Protein AF-W6TH68-F1 (afdb_monomer_lite)

Sequence (235 aa):
MQILKRFKKSILKNEKNAKSIDKNISENSKIIVSLLRDLEKHLIDVRPASEFKFDEFGYNFVKSLNLLTMKNVIYVCNVDEDSLSGNKYTDVVKDIALSEGNNYLILCAKIEAELAEIQDLSERREMLESMGIKESGLSNLIRTSYYTLGLRTYFTAGEQEVRAWTFIDGMKAPEAAGIIHSDFQRGFIKAEVYSFDDLIEFQGVHGLKEKGRLRLEGKDYLVRDGDIILFKFNV

InterPro domains:
  IPR012675 Beta-grasp domain superfamily [G3DSA:3.10.20.30] (134-235)
  IPR012676 TGS-like [SSF81271] (151-232)
  IPR013029 YchF, C-terminal domain [PF06071] (151-234)
  IPR013029 YchF, C-terminal domain [cd04867] (149-233)
  IPR027417 P-loop containing nucleoside triphosphate hydrolase [SSF52540] (13-173)

Structure (mmCIF, N/CA/C/O backbone):
data_AF-W6TH68-F1
#
_entry.id   AF-W6TH68-F1
#
loop_
_atom_site.group_PDB
_atom_site.id
_atom_site.type_symbol
_atom_site.label_atom_id
_atom_site.label_alt_id
_atom_site.label_comp_id
_atom_site.label_asym_id
_atom_site.label_entity_id
_atom_site.label_seq_id
_atom_site.pdbx_PDB_ins_code
_atom_site.Cartn_x
_atom_site.Cartn_y
_atom_site.Cartn_z
_atom_site.occupancy
_atom_site.B_iso_or_equiv
_atom_site.auth_seq_id
_atom_site.auth_comp_id
_atom_site.auth_asym_id
_atom_site.auth_atom_id
_atom_site.pdbx_PDB_model_num
ATOM 1 N N . MET A 1 1 ? 12.179 16.374 -17.006 1.00 51.28 1 MET A N 1
ATOM 2 C CA . MET A 1 1 ? 13.520 16.372 -17.650 1.00 51.28 1 MET A CA 1
ATOM 3 C C . MET A 1 1 ? 14.479 15.274 -17.141 1.00 51.28 1 MET A C 1
ATOM 5 O O . MET A 1 1 ? 15.154 14.666 -17.963 1.00 51.28 1 MET A O 1
ATOM 9 N N . GLN A 1 2 ? 14.552 14.954 -15.835 1.00 57.22 2 GLN A N 1
ATOM 10 C CA . GLN A 1 2 ? 15.478 13.912 -15.324 1.00 57.22 2 GLN A CA 1
ATOM 11 C C . GLN A 1 2 ? 15.058 12.452 -15.607 1.00 57.22 2 GLN A C 1
ATOM 13 O O . GLN A 1 2 ? 15.928 11.621 -15.867 1.00 57.22 2 GLN A O 1
ATOM 18 N N . ILE A 1 3 ? 13.755 12.136 -15.614 1.00 62.72 3 ILE A N 1
ATOM 19 C CA . ILE A 1 3 ? 13.240 10.776 -15.896 1.00 62.72 3 ILE A CA 1
ATOM 20 C C . ILE A 1 3 ? 13.646 10.325 -17.303 1.00 62.72 3 ILE A C 1
ATOM 22 O O . ILE A 1 3 ? 14.298 9.296 -17.463 1.00 62.72 3 ILE A O 1
ATOM 26 N N . LEU A 1 4 ? 13.365 11.164 -18.306 1.00 70.00 4 LEU A N 1
ATOM 27 C CA . LEU A 1 4 ? 13.742 10.930 -19.703 1.00 70.00 4 LEU A CA 1
ATOM 28 C C . LEU A 1 4 ? 15.257 10.742 -19.872 1.00 70.00 4 LEU A C 1
ATOM 30 O O . LEU A 1 4 ? 15.691 9.960 -20.710 1.00 70.00 4 LEU A O 1
ATOM 34 N N . LYS A 1 5 ? 16.085 11.398 -19.048 1.00 78.19 5 LYS A N 1
ATOM 35 C CA . LYS A 1 5 ? 17.547 11.236 -19.094 1.00 78.19 5 LYS A CA 1
ATOM 36 C C . LYS A 1 5 ? 17.994 9.854 -18.604 1.00 78.19 5 LYS A C 1
ATOM 38 O O . LYS A 1 5 ? 18.843 9.240 -19.247 1.00 78.19 5 LYS A O 1
ATOM 43 N N . ARG A 1 6 ? 17.440 9.352 -17.490 1.00 78.50 6 ARG A N 1
ATOM 44 C CA . ARG A 1 6 ? 17.728 7.986 -16.994 1.00 78.50 6 ARG A CA 1
ATOM 45 C C . ARG A 1 6 ? 17.247 6.932 -17.985 1.00 78.50 6 ARG A C 1
ATOM 47 O O . ARG A 1 6 ? 17.988 6.003 -18.292 1.00 78.50 6 ARG A O 1
ATOM 54 N N . PHE A 1 7 ? 16.054 7.141 -18.525 1.00 83.06 7 PHE A N 1
ATOM 55 C CA . PHE A 1 7 ? 15.433 6.281 -19.518 1.00 83.06 7 PHE A CA 1
ATOM 56 C C . PHE A 1 7 ? 16.274 6.165 -20.799 1.00 83.06 7 PHE A C 1
ATOM 58 O O . PHE A 1 7 ? 16.719 5.074 -21.154 1.00 83.06 7 PHE A O 1
ATOM 65 N N . LYS A 1 8 ? 16.636 7.301 -21.411 1.00 86.31 8 LYS A N 1
ATOM 66 C CA . LYS A 1 8 ? 17.499 7.345 -22.604 1.00 86.31 8 LYS A CA 1
ATOM 67 C C . LYS A 1 8 ? 18.894 6.774 -22.347 1.00 86.31 8 LYS A C 1
ATOM 69 O O . LYS A 1 8 ? 19.438 6.067 -23.191 1.00 86.31 8 LYS A O 1
ATOM 74 N N . LYS A 1 9 ? 19.475 7.011 -21.163 1.00 89.94 9 LYS A N 1
ATOM 75 C CA . LYS A 1 9 ? 20.757 6.395 -20.773 1.00 89.94 9 LYS A CA 1
ATOM 76 C C . LYS A 1 9 ? 20.649 4.867 -20.692 1.00 89.94 9 LYS A C 1
ATOM 78 O O . LYS A 1 9 ? 21.593 4.179 -21.076 1.00 89.94 9 LYS A O 1
ATOM 83 N N . SER A 1 10 ? 19.521 4.349 -20.204 1.00 91.44 10 SER A N 1
ATOM 84 C CA . SER A 1 10 ? 19.255 2.910 -20.129 1.00 91.44 10 SER A CA 1
ATOM 85 C C . SER A 1 10 ? 19.145 2.276 -21.518 1.00 91.44 10 SER A C 1
ATOM 87 O O . SER A 1 10 ? 19.766 1.239 -21.755 1.00 91.44 10 SER A O 1
ATOM 89 N N . ILE A 1 11 ? 18.458 2.940 -22.458 1.00 92.69 11 ILE A N 1
ATOM 90 C CA . ILE A 1 11 ? 18.391 2.513 -23.866 1.00 92.69 11 ILE A CA 1
ATOM 91 C C . ILE A 1 11 ? 19.801 2.417 -24.455 1.00 92.69 11 ILE A C 1
ATOM 93 O O . ILE A 1 11 ? 20.219 1.336 -24.860 1.00 92.69 11 ILE A O 1
ATOM 97 N N . LEU A 1 12 ? 20.582 3.503 -24.406 1.00 93.94 12 LEU A N 1
ATOM 98 C CA . LEU A 1 12 ? 21.935 3.540 -24.981 1.00 93.94 12 LEU A CA 1
ATOM 99 C C . LEU A 1 12 ? 22.875 2.487 -24.372 1.00 93.94 12 LEU A C 1
ATOM 101 O O . LEU A 1 12 ? 23.716 1.916 -25.068 1.00 93.94 12 LEU A O 1
ATOM 105 N N . LYS A 1 13 ? 22.760 2.227 -23.063 1.00 94.44 13 LYS A N 1
ATOM 106 C CA . LYS A 1 13 ? 23.530 1.170 -22.391 1.00 94.44 13 LYS A CA 1
ATOM 107 C C . LYS A 1 13 ? 23.173 -0.205 -22.963 1.00 94.44 13 LYS A C 1
ATOM 109 O O . LYS A 1 13 ? 24.072 -0.977 -23.285 1.00 94.44 13 LYS A O 1
ATOM 114 N N . ASN A 1 14 ? 21.883 -0.503 -23.098 1.00 94.88 14 ASN A N 1
ATOM 115 C CA . ASN A 1 14 ? 21.435 -1.803 -23.587 1.00 94.88 14 ASN A CA 1
ATOM 116 C C . ASN A 1 14 ? 21.662 -1.975 -25.096 1.00 94.88 14 ASN A C 1
ATOM 118 O O . ASN A 1 14 ? 21.983 -3.074 -25.525 1.00 94.88 14 ASN A O 1
ATOM 122 N N . GLU A 1 15 ? 21.641 -0.910 -25.897 1.00 95.62 15 GLU A N 1
ATOM 123 C CA . GLU A 1 15 ? 22.038 -0.973 -27.313 1.00 95.62 15 GLU A CA 1
ATOM 124 C C . GLU A 1 15 ? 23.507 -1.381 -27.496 1.00 95.62 15 GLU A C 1
ATOM 126 O O . GLU A 1 15 ? 23.841 -2.110 -28.432 1.00 95.62 15 GLU A O 1
ATOM 131 N N . LYS A 1 16 ? 24.395 -0.947 -26.590 1.00 95.31 16 LYS A N 1
ATOM 132 C CA . LYS A 1 16 ? 25.791 -1.408 -26.569 1.00 95.31 16 LYS A CA 1
ATOM 133 C C . LYS A 1 16 ? 25.880 -2.875 -26.150 1.00 95.31 16 LYS A C 1
ATOM 135 O O . LYS A 1 16 ? 26.525 -3.661 -26.837 1.00 95.31 16 LYS A O 1
ATOM 140 N N . ASN A 1 17 ? 25.199 -3.250 -25.068 1.00 94.88 17 ASN A N 1
ATOM 141 C CA . ASN A 1 17 ? 25.201 -4.622 -24.551 1.00 94.88 17 ASN A CA 1
ATOM 142 C C . ASN A 1 17 ? 24.563 -5.633 -25.518 1.00 94.88 17 ASN A C 1
ATOM 144 O O . ASN A 1 17 ? 24.988 -6.783 -25.569 1.00 94.88 17 ASN A O 1
ATOM 148 N N . ALA A 1 18 ? 23.616 -5.201 -26.352 1.00 94.38 18 ALA A N 1
ATOM 149 C CA . ALA A 1 18 ? 23.013 -6.023 -27.398 1.00 94.38 18 ALA A CA 1
ATOM 150 C C . ALA A 1 18 ? 24.037 -6.531 -28.435 1.00 94.38 18 ALA A C 1
ATOM 152 O O . ALA A 1 18 ? 23.766 -7.516 -29.122 1.00 94.38 18 ALA A O 1
ATOM 153 N N . LYS A 1 19 ? 25.213 -5.893 -28.540 1.00 94.19 19 LYS A N 1
ATOM 154 C CA . LYS A 1 19 ? 26.336 -6.302 -29.404 1.00 94.19 19 LYS A CA 1
ATOM 155 C C . LYS A 1 19 ? 27.384 -7.163 -28.680 1.00 94.19 19 LYS A C 1
ATOM 157 O O . LYS A 1 19 ? 28.443 -7.417 -29.246 1.00 94.19 19 LYS A O 1
ATOM 162 N N . SER A 1 20 ? 27.124 -7.566 -27.435 1.00 94.12 20 SER A N 1
ATOM 163 C CA . SER A 1 20 ? 28.015 -8.444 -26.671 1.00 94.12 20 SER A CA 1
ATOM 164 C C . SER A 1 20 ? 28.208 -9.795 -27.369 1.00 94.12 20 SER A C 1
ATOM 166 O O . SER A 1 20 ? 27.295 -10.300 -28.018 1.00 94.12 20 SER A O 1
ATOM 168 N N . ILE A 1 21 ? 29.395 -10.384 -27.199 1.00 93.31 21 ILE A N 1
ATOM 169 C CA . ILE A 1 21 ? 29.717 -11.748 -27.655 1.00 93.31 21 ILE A CA 1
ATOM 170 C C . ILE A 1 21 ? 28.988 -12.788 -26.787 1.00 93.31 21 ILE A C 1
ATOM 172 O O . ILE A 1 21 ? 28.641 -13.868 -27.264 1.00 93.31 21 ILE A O 1
ATOM 176 N N . ASP A 1 22 ? 28.715 -12.451 -25.523 1.00 95.38 22 ASP A N 1
ATOM 177 C CA . ASP A 1 22 ? 27.879 -13.265 -24.643 1.00 95.38 22 ASP A CA 1
ATOM 178 C C . ASP A 1 22 ? 26.423 -13.229 -25.134 1.00 95.38 22 ASP A C 1
ATOM 180 O O . ASP A 1 22 ? 25.770 -12.177 -25.119 1.00 95.38 22 ASP A O 1
ATOM 184 N N . LYS A 1 23 ? 25.924 -14.394 -25.569 1.00 93.50 23 LYS A N 1
ATOM 185 C CA . LYS A 1 23 ? 24.575 -14.554 -26.125 1.00 93.50 23 LYS A CA 1
ATOM 186 C C . LYS A 1 23 ? 23.483 -14.168 -25.132 1.00 93.50 23 LYS A C 1
ATOM 188 O O . LYS A 1 23 ? 22.555 -13.472 -25.530 1.00 93.50 23 LYS A O 1
ATOM 193 N N . ASN A 1 24 ? 23.624 -14.525 -23.854 1.00 92.69 24 ASN A N 1
ATOM 194 C CA . ASN A 1 24 ? 22.620 -14.212 -22.835 1.00 92.69 24 ASN A CA 1
ATOM 195 C C . ASN A 1 24 ? 22.527 -12.698 -22.615 1.00 92.69 24 ASN A C 1
ATOM 197 O O . ASN A 1 24 ? 21.433 -12.138 -22.543 1.00 92.69 24 ASN A O 1
ATOM 201 N N . ILE A 1 25 ? 23.673 -12.010 -22.554 1.00 92.69 25 ILE A N 1
ATOM 202 C CA . ILE A 1 25 ? 23.707 -10.543 -22.439 1.00 92.69 25 ILE A CA 1
ATOM 203 C C . ILE A 1 25 ? 23.112 -9.896 -23.695 1.00 92.69 25 ILE A C 1
ATOM 205 O O . ILE A 1 25 ? 22.305 -8.971 -23.589 1.00 92.69 25 ILE A O 1
ATOM 209 N N . SER A 1 26 ? 23.490 -10.384 -24.880 1.00 95.19 26 SER A N 1
ATOM 210 C CA . SER A 1 26 ? 23.002 -9.856 -26.155 1.00 95.19 26 SER A CA 1
ATOM 211 C C . SER A 1 26 ? 21.482 -9.982 -26.286 1.00 95.19 26 SER A C 1
ATOM 213 O O . SER A 1 26 ? 20.816 -8.996 -26.608 1.00 95.19 26 SER A O 1
ATOM 215 N N . GLU A 1 27 ? 20.925 -11.165 -26.025 1.00 94.44 27 GLU A N 1
ATOM 216 C CA . GLU A 1 27 ? 19.492 -11.452 -26.153 1.00 94.44 27 GLU A CA 1
ATOM 217 C C . GLU A 1 27 ? 18.662 -10.657 -25.142 1.00 94.44 27 GLU A C 1
ATOM 219 O O . GLU A 1 27 ? 17.756 -9.923 -25.545 1.00 94.44 27 GLU A O 1
ATOM 224 N N . ASN A 1 28 ? 19.039 -10.678 -23.859 1.00 93.44 28 ASN A N 1
ATOM 225 C CA . ASN A 1 28 ? 18.345 -9.913 -22.820 1.00 93.44 28 ASN A CA 1
ATOM 226 C C . ASN A 1 28 ? 18.350 -8.408 -23.117 1.00 93.44 28 ASN A C 1
ATOM 228 O O . ASN A 1 28 ? 17.328 -7.733 -22.983 1.00 93.44 28 ASN A O 1
ATOM 232 N N . SER A 1 29 ? 19.482 -7.860 -23.566 1.00 94.88 29 SER A N 1
ATOM 233 C CA . SER A 1 29 ? 19.557 -6.441 -23.910 1.00 94.88 29 SER A CA 1
ATOM 234 C C . SER A 1 29 ? 18.734 -6.075 -25.146 1.00 94.88 29 SER A C 1
ATOM 236 O O . SER A 1 29 ? 18.207 -4.965 -25.186 1.00 94.88 29 SER A O 1
ATOM 238 N N . LYS A 1 30 ? 18.556 -6.972 -26.126 1.00 94.88 30 LYS A N 1
ATOM 239 C CA . LYS A 1 30 ? 17.643 -6.733 -27.263 1.00 94.88 30 LYS A CA 1
ATOM 240 C C . LYS A 1 30 ? 16.189 -6.640 -26.802 1.00 94.88 30 LYS A C 1
ATOM 242 O O . LYS A 1 30 ? 15.497 -5.709 -27.214 1.00 94.88 30 LYS A O 1
ATOM 247 N N . ILE A 1 31 ? 15.761 -7.541 -25.913 1.00 94.56 31 ILE A N 1
ATOM 248 C CA . ILE A 1 31 ? 14.420 -7.514 -25.306 1.00 94.56 31 ILE A CA 1
ATOM 249 C C . ILE A 1 31 ? 14.212 -6.191 -24.563 1.00 94.56 31 ILE A C 1
ATOM 251 O O . ILE A 1 31 ? 13.241 -5.482 -24.819 1.00 94.56 31 ILE A O 1
ATOM 255 N N . ILE A 1 32 ? 15.171 -5.802 -23.715 1.00 94.38 32 ILE A N 1
ATOM 256 C CA . ILE A 1 32 ? 15.117 -4.542 -22.962 1.00 94.38 32 ILE A CA 1
ATOM 257 C C . ILE A 1 32 ? 15.043 -3.329 -23.894 1.00 94.38 32 ILE A C 1
ATOM 259 O O . ILE A 1 32 ? 14.260 -2.418 -23.644 1.00 94.38 32 ILE A O 1
ATOM 263 N N . VAL A 1 33 ? 15.848 -3.277 -24.961 1.00 95.06 33 VAL A N 1
ATOM 264 C CA . VAL A 1 33 ? 15.803 -2.154 -25.912 1.00 95.06 33 VAL A CA 1
ATOM 265 C C . VAL A 1 33 ? 14.439 -2.069 -26.590 1.00 95.06 33 VAL A C 1
ATOM 267 O O . VAL A 1 33 ? 13.907 -0.967 -26.697 1.00 95.06 33 VAL A O 1
ATOM 270 N N . SER A 1 34 ? 13.866 -3.200 -27.017 1.00 94.75 34 SER A N 1
ATOM 271 C CA . SER A 1 34 ? 12.520 -3.225 -27.603 1.00 94.75 34 SER A CA 1
ATOM 272 C C . SER A 1 34 ? 11.489 -2.685 -26.614 1.00 94.75 34 SER A C 1
ATOM 274 O O . SER A 1 34 ? 10.799 -1.715 -26.918 1.00 94.75 34 SER A O 1
ATOM 276 N N . LEU A 1 35 ? 11.479 -3.229 -25.394 1.00 95.06 35 LEU A N 1
ATOM 277 C CA . LEU A 1 35 ? 10.590 -2.808 -24.315 1.00 95.06 35 LEU A CA 1
ATOM 278 C C . LEU A 1 35 ? 10.698 -1.308 -24.024 1.00 95.06 35 LEU A C 1
ATOM 280 O O . LEU A 1 35 ? 9.691 -0.612 -23.942 1.00 95.06 35 LEU A O 1
ATOM 284 N N . LEU A 1 36 ? 11.919 -0.791 -23.866 1.00 93.62 36 LEU A N 1
ATOM 285 C CA . LEU A 1 36 ? 12.130 0.623 -23.569 1.00 93.62 36 LEU A CA 1
ATOM 286 C C . LEU A 1 36 ? 11.727 1.522 -24.738 1.00 93.62 36 LEU A C 1
ATOM 288 O O . LEU A 1 36 ? 11.281 2.635 -24.505 1.00 93.62 36 LEU A O 1
ATOM 292 N N . ARG A 1 37 ? 11.846 1.083 -25.991 1.00 93.00 37 ARG A N 1
ATOM 293 C CA . ARG A 1 37 ? 11.363 1.880 -27.128 1.00 93.00 37 ARG A CA 1
ATOM 294 C C . ARG A 1 37 ? 9.839 1.931 -27.179 1.00 93.00 37 ARG A C 1
ATOM 296 O O . ARG A 1 37 ? 9.284 2.986 -27.473 1.00 93.00 37 ARG A O 1
ATOM 303 N N . ASP A 1 38 ? 9.166 0.831 -26.865 1.00 93.75 38 ASP A N 1
ATOM 304 C CA . ASP A 1 38 ? 7.703 0.806 -26.807 1.00 93.75 38 ASP A CA 1
ATOM 305 C C . ASP A 1 38 ? 7.174 1.620 -25.621 1.00 93.75 38 ASP A C 1
ATOM 307 O O . ASP A 1 38 ? 6.246 2.417 -25.777 1.00 93.75 38 ASP A O 1
ATOM 311 N N . LEU A 1 39 ? 7.840 1.528 -24.468 1.00 93.31 39 LEU A N 1
ATOM 312 C CA . LEU A 1 39 ? 7.557 2.381 -23.319 1.00 93.31 39 LEU A CA 1
ATOM 313 C C . LEU A 1 39 ? 7.873 3.863 -23.607 1.00 93.31 39 LEU A C 1
ATOM 315 O O . LEU A 1 39 ? 7.159 4.734 -23.120 1.00 93.31 39 LEU A O 1
ATOM 319 N N . GLU A 1 40 ? 8.885 4.185 -24.426 1.00 91.38 40 GLU A N 1
ATOM 320 C CA . GLU A 1 40 ? 9.161 5.572 -24.842 1.00 91.38 40 GLU A CA 1
ATOM 321 C C . GLU A 1 40 ? 7.968 6.173 -25.581 1.00 91.38 40 GLU A C 1
ATOM 323 O O . GLU A 1 40 ? 7.535 7.274 -25.249 1.00 91.38 40 GLU A O 1
ATOM 328 N N . LYS A 1 41 ? 7.422 5.435 -26.556 1.00 91.19 41 LYS A N 1
ATOM 329 C CA . LYS A 1 41 ? 6.247 5.863 -27.327 1.00 91.19 41 LYS A CA 1
ATOM 330 C C . LYS A 1 41 ? 5.045 6.072 -26.410 1.00 91.19 41 LYS A C 1
ATOM 332 O O . LYS A 1 41 ? 4.405 7.112 -26.478 1.00 91.19 41 LYS A O 1
ATOM 337 N N . HIS A 1 42 ? 4.801 5.128 -25.502 1.00 92.06 42 HIS A N 1
ATOM 338 C CA . HIS A 1 42 ? 3.719 5.224 -24.525 1.00 92.06 42 HIS A CA 1
ATOM 339 C C . HIS A 1 42 ? 3.822 6.489 -23.654 1.00 92.06 42 HIS A C 1
ATOM 341 O O . HIS A 1 42 ? 2.835 7.198 -23.479 1.00 92.06 42 HIS A O 1
ATOM 347 N N . LEU A 1 43 ? 5.027 6.813 -23.171 1.00 89.81 43 LEU A N 1
ATOM 348 C CA . LEU A 1 43 ? 5.281 8.018 -22.375 1.00 89.81 43 LEU A CA 1
ATOM 349 C C . LEU A 1 43 ? 5.170 9.318 -23.193 1.00 89.81 43 LEU A C 1
ATOM 351 O O . LEU A 1 43 ? 4.806 10.352 -22.635 1.00 89.81 43 LEU A O 1
ATOM 355 N N . ILE A 1 44 ? 5.509 9.293 -24.488 1.00 88.75 44 ILE A N 1
ATOM 356 C CA . ILE A 1 44 ? 5.354 10.445 -25.396 1.00 88.75 44 ILE A CA 1
ATOM 357 C C . ILE A 1 44 ? 3.873 10.785 -25.600 1.00 88.75 44 ILE A C 1
ATOM 359 O O . ILE A 1 44 ? 3.538 11.966 -25.661 1.00 88.75 44 ILE A O 1
ATOM 363 N N . ASP A 1 45 ? 2.994 9.781 -25.596 1.00 88.38 45 ASP A N 1
ATOM 364 C CA . ASP A 1 45 ? 1.535 9.960 -25.626 1.00 88.38 45 ASP A CA 1
ATOM 365 C C . ASP A 1 45 ? 0.955 10.461 -24.286 1.00 88.38 45 ASP A C 1
ATOM 367 O O . ASP A 1 45 ? -0.258 10.457 -24.097 1.00 88.38 45 ASP A O 1
ATOM 371 N N . VAL A 1 46 ? 1.806 10.882 -23.339 1.00 87.38 46 VAL A N 1
ATOM 372 C CA . VAL A 1 46 ? 1.423 11.398 -22.010 1.00 87.38 46 VAL A CA 1
ATOM 373 C C . VAL A 1 46 ? 0.684 10.355 -21.158 1.00 87.38 46 VAL A C 1
ATOM 375 O O . VAL A 1 46 ? -0.059 10.696 -20.245 1.00 87.38 46 VAL A O 1
ATOM 378 N N . ARG A 1 47 ? 0.929 9.064 -21.407 1.00 88.94 47 ARG A N 1
ATOM 379 C CA . ARG A 1 47 ? 0.401 7.979 -20.573 1.00 88.94 47 ARG A CA 1
ATOM 380 C C . ARG A 1 47 ? 1.432 7.537 -19.532 1.00 88.94 47 ARG A C 1
ATOM 382 O O . ARG A 1 47 ? 2.624 7.453 -19.854 1.00 88.94 47 ARG A O 1
ATOM 389 N N . PRO A 1 48 ? 1.032 7.306 -18.272 1.00 90.19 48 PRO A N 1
ATOM 390 C CA . PRO A 1 48 ? 1.954 6.925 -17.214 1.00 90.19 48 PRO A CA 1
ATOM 391 C C . PRO A 1 48 ? 2.483 5.502 -17.420 1.00 90.19 48 PRO A C 1
ATOM 393 O O . PRO A 1 48 ? 1.776 4.611 -17.867 1.00 90.19 48 PRO A O 1
ATOM 396 N N . ALA A 1 49 ? 3.737 5.252 -17.035 1.00 91.94 49 ALA A N 1
ATOM 397 C CA . ALA A 1 49 ? 4.350 3.934 -17.194 1.00 91.94 49 ALA A CA 1
ATOM 398 C C . ALA A 1 49 ? 3.591 2.822 -16.444 1.00 91.94 49 ALA A C 1
ATOM 400 O O . ALA A 1 49 ? 3.674 1.671 -16.858 1.00 91.94 49 ALA A O 1
ATOM 401 N N . SER A 1 50 ? 2.848 3.154 -15.383 1.00 90.12 50 SER A N 1
ATOM 402 C CA . SER A 1 50 ? 1.978 2.229 -14.648 1.00 90.12 50 SER A CA 1
ATOM 403 C C . SER A 1 50 ? 0.863 1.610 -15.501 1.00 90.12 50 SER A C 1
ATOM 405 O O . SER A 1 50 ? 0.423 0.510 -15.187 1.00 90.12 50 SER A O 1
ATOM 407 N N . GLU A 1 51 ? 0.432 2.266 -16.583 1.00 90.75 51 GLU A N 1
ATOM 408 C CA . GLU A 1 51 ? -0.568 1.736 -17.526 1.00 90.75 51 GLU A CA 1
ATOM 409 C C . GLU A 1 51 ? 0.040 0.828 -18.603 1.00 90.75 51 GLU A C 1
ATOM 411 O O . GLU A 1 51 ? -0.675 0.152 -19.353 1.00 90.75 51 GLU A O 1
ATOM 416 N N . PHE A 1 52 ? 1.368 0.807 -18.720 1.00 92.69 52 PHE A N 1
ATOM 417 C CA . PHE A 1 52 ? 2.041 -0.019 -19.705 1.00 92.69 52 PHE A CA 1
ATOM 418 C C . PHE A 1 52 ? 1.998 -1.494 -19.287 1.00 92.69 52 PHE A C 1
ATOM 420 O O . PHE A 1 52 ? 2.265 -1.854 -18.141 1.00 92.69 52 PHE A O 1
ATOM 427 N N . LYS A 1 53 ? 1.687 -2.381 -20.238 1.00 92.44 53 LYS A N 1
ATOM 428 C CA . LYS A 1 53 ? 1.660 -3.826 -19.988 1.00 92.44 53 LYS A CA 1
ATOM 429 C C . LYS A 1 53 ? 3.070 -4.400 -20.055 1.00 92.44 53 LYS A C 1
ATOM 431 O O . LYS A 1 53 ? 3.710 -4.352 -21.102 1.00 92.44 53 LYS A O 1
ATOM 436 N N . PHE A 1 54 ? 3.517 -4.984 -18.952 1.00 92.56 54 PHE A N 1
ATOM 437 C CA . PHE A 1 54 ? 4.810 -5.649 -18.845 1.00 92.56 54 PHE A CA 1
ATOM 438 C C . PHE A 1 54 ? 4.636 -7.160 -18.697 1.00 92.56 54 PHE A C 1
ATOM 440 O O . PHE A 1 54 ? 3.679 -7.623 -18.077 1.00 92.56 54 PHE A O 1
ATOM 447 N N . ASP A 1 55 ? 5.595 -7.921 -19.217 1.00 93.69 55 ASP A N 1
ATOM 448 C CA . ASP A 1 55 ? 5.865 -9.266 -18.718 1.00 93.69 55 ASP A CA 1
ATOM 449 C C . ASP A 1 55 ? 6.695 -9.193 -17.419 1.00 93.69 55 ASP A C 1
ATOM 451 O O . ASP A 1 55 ? 7.144 -8.122 -16.999 1.00 93.69 55 ASP A O 1
ATOM 455 N N . GLU A 1 56 ? 6.903 -10.330 -16.752 1.00 92.06 56 GLU A N 1
ATOM 456 C CA . GLU A 1 56 ? 7.619 -10.379 -15.469 1.00 92.06 56 GLU A CA 1
ATOM 457 C C . GLU A 1 56 ? 9.059 -9.844 -15.581 1.00 92.06 56 GLU A C 1
ATOM 459 O O . GLU A 1 56 ? 9.511 -9.045 -14.755 1.00 92.06 56 GLU A O 1
ATOM 464 N N . PHE A 1 57 ? 9.777 -10.241 -16.634 1.00 91.56 57 PHE A N 1
ATOM 465 C CA . PHE A 1 57 ? 11.150 -9.808 -16.879 1.00 91.56 57 PHE A CA 1
ATOM 466 C C . PHE A 1 57 ? 11.236 -8.292 -17.108 1.00 91.56 57 PHE A C 1
ATOM 468 O O . PHE A 1 57 ? 12.036 -7.599 -16.468 1.00 91.56 57 PHE A O 1
ATOM 475 N N . GLY A 1 58 ? 10.386 -7.763 -17.987 1.00 93.00 58 GLY A N 1
ATOM 476 C CA . GLY A 1 58 ? 10.317 -6.348 -18.310 1.00 93.00 58 GLY A CA 1
ATOM 477 C C . GLY A 1 58 ? 9.892 -5.498 -17.121 1.00 93.00 58 GLY A C 1
ATOM 478 O O . GLY A 1 58 ? 10.511 -4.462 -16.866 1.00 93.00 58 GLY A O 1
ATOM 479 N N . TYR A 1 59 ? 8.905 -5.957 -16.348 1.00 91.88 59 TYR A N 1
ATOM 480 C CA . TYR A 1 59 ? 8.460 -5.278 -15.134 1.00 91.88 59 TYR A CA 1
ATOM 481 C C . TYR A 1 59 ? 9.605 -5.149 -14.127 1.00 91.88 59 TYR A C 1
ATOM 483 O O . TYR A 1 59 ? 9.898 -4.049 -13.657 1.00 91.88 59 TYR A O 1
ATOM 491 N N . ASN A 1 60 ? 10.314 -6.248 -13.847 1.00 92.00 60 ASN A N 1
ATOM 492 C CA . ASN A 1 60 ? 11.446 -6.256 -12.920 1.00 92.00 60 ASN A CA 1
ATOM 493 C C . ASN A 1 60 ? 12.575 -5.321 -13.380 1.00 92.00 60 ASN A C 1
ATOM 495 O O . ASN A 1 60 ? 13.138 -4.571 -12.574 1.00 92.00 60 ASN A O 1
ATOM 499 N N . PHE A 1 61 ? 12.868 -5.299 -14.683 1.00 92.56 61 PHE A N 1
ATOM 500 C CA . PHE A 1 61 ? 13.842 -4.369 -15.240 1.00 92.56 61 PHE A CA 1
ATOM 501 C C . PHE A 1 61 ? 13.397 -2.909 -15.081 1.00 92.56 61 PHE A C 1
ATOM 503 O O . PHE A 1 61 ? 14.156 -2.083 -14.568 1.00 92.56 61 PHE A O 1
ATOM 510 N N . VAL A 1 62 ? 12.171 -2.568 -15.483 1.00 91.94 62 VAL A N 1
ATOM 511 C CA . VAL A 1 62 ? 11.665 -1.188 -15.441 1.00 91.94 62 VAL A CA 1
ATOM 512 C C . VAL A 1 62 ? 11.498 -0.691 -14.006 1.00 91.94 62 VAL A C 1
ATOM 514 O O . VAL A 1 62 ? 11.823 0.466 -13.727 1.00 91.94 62 VAL A O 1
ATOM 517 N N . LYS A 1 63 ? 11.110 -1.562 -13.067 1.00 90.06 63 LYS A N 1
ATOM 518 C CA . LYS A 1 63 ? 11.058 -1.257 -11.629 1.00 90.06 63 LYS A CA 1
ATOM 519 C C . LYS A 1 63 ? 12.406 -0.744 -11.113 1.00 90.06 63 LYS A C 1
ATOM 521 O O . LYS A 1 63 ? 12.442 0.243 -10.381 1.00 90.06 63 LYS A O 1
ATOM 526 N N . SER A 1 64 ? 13.523 -1.316 -11.576 1.00 89.94 64 SER A N 1
ATOM 527 C CA . SER A 1 64 ? 14.873 -0.854 -11.203 1.00 89.94 64 SER A CA 1
ATOM 528 C C . SER A 1 64 ? 15.193 0.580 -11.659 1.00 89.94 64 SER A C 1
ATOM 530 O O . SER A 1 64 ? 16.041 1.255 -11.067 1.00 89.94 64 SER A O 1
ATOM 532 N N . LEU A 1 65 ? 14.494 1.087 -12.682 1.00 90.44 65 LEU A N 1
ATOM 533 C CA . LEU A 1 65 ? 14.691 2.444 -13.200 1.00 90.44 65 LEU A CA 1
ATOM 534 C C . LEU A 1 65 ? 14.045 3.521 -12.318 1.00 90.44 65 LEU A C 1
ATOM 536 O O . LEU A 1 65 ? 14.399 4.697 -12.462 1.00 90.44 65 LEU A O 1
ATOM 540 N N . ASN A 1 66 ? 13.146 3.138 -11.400 1.00 89.06 66 ASN A N 1
ATOM 541 C CA . ASN A 1 66 ? 12.445 4.036 -10.478 1.00 89.06 66 ASN A CA 1
ATOM 542 C C . ASN A 1 66 ? 11.789 5.235 -11.193 1.00 89.06 66 ASN A C 1
ATOM 544 O O . ASN A 1 66 ? 12.001 6.395 -10.826 1.00 89.06 66 ASN A O 1
ATOM 548 N N . LEU A 1 67 ? 11.029 4.963 -12.257 1.00 89.31 67 LEU A N 1
ATOM 549 C CA . LEU A 1 67 ? 10.300 5.998 -12.993 1.00 89.31 67 LEU A CA 1
ATOM 550 C C . LEU A 1 67 ? 9.211 6.609 -12.098 1.00 89.31 67 LEU A C 1
ATOM 552 O O . LEU A 1 67 ? 8.523 5.882 -11.387 1.00 89.31 67 LEU A O 1
ATOM 556 N N . LEU A 1 68 ? 9.028 7.937 -12.136 1.00 89.94 68 LEU A N 1
ATOM 557 C CA . LEU A 1 68 ? 7.986 8.580 -11.317 1.00 89.94 68 LEU A CA 1
ATOM 558 C C . LEU A 1 68 ? 6.585 8.115 -11.727 1.00 89.94 68 LEU A C 1
ATOM 560 O O . LEU A 1 68 ? 5.762 7.859 -10.863 1.00 89.94 68 LEU A O 1
ATOM 564 N N . THR A 1 69 ? 6.357 7.930 -13.027 1.00 90.44 69 THR A N 1
ATOM 565 C CA . THR A 1 69 ? 5.075 7.493 -13.598 1.00 90.44 69 THR A CA 1
ATOM 566 C C . THR A 1 69 ? 4.787 5.998 -13.413 1.00 90.44 69 THR A C 1
ATOM 568 O O . THR A 1 69 ? 3.794 5.519 -13.935 1.00 90.44 69 THR A O 1
ATOM 571 N N . MET A 1 70 ? 5.653 5.255 -12.708 1.00 90.62 70 MET A N 1
ATOM 572 C CA . MET A 1 70 ? 5.368 3.889 -12.233 1.00 90.62 70 MET A CA 1
ATOM 573 C C . MET A 1 70 ? 4.819 3.868 -10.802 1.00 90.62 70 MET A C 1
ATOM 575 O O . MET A 1 70 ? 4.455 2.806 -10.308 1.00 90.62 70 MET A O 1
ATOM 579 N N . LYS A 1 71 ? 4.859 4.996 -10.084 1.00 91.56 71 LYS A N 1
ATOM 580 C CA . LYS A 1 71 ? 4.399 5.055 -8.695 1.00 91.56 71 LYS A CA 1
ATOM 581 C C . LYS A 1 71 ? 2.875 5.062 -8.661 1.00 91.56 71 LYS A C 1
ATOM 583 O O . LYS A 1 71 ? 2.254 5.720 -9.487 1.00 91.56 71 LYS A O 1
ATOM 588 N N . ASN A 1 72 ? 2.310 4.385 -7.668 1.00 91.69 72 ASN A N 1
ATOM 589 C CA . ASN A 1 72 ? 0.877 4.424 -7.406 1.00 91.69 72 ASN A CA 1
ATOM 590 C C . ASN A 1 72 ? 0.451 5.850 -7.029 1.00 91.69 72 ASN A C 1
ATOM 592 O O . ASN A 1 72 ? 1.196 6.557 -6.340 1.00 91.69 72 ASN A O 1
ATOM 596 N N . VAL A 1 73 ? -0.740 6.254 -7.470 1.00 93.75 73 VAL A N 1
ATOM 597 C CA . VAL A 1 73 ? -1.292 7.594 -7.251 1.00 93.75 73 VAL A CA 1
ATOM 598 C C . VAL A 1 73 ? -2.585 7.488 -6.448 1.00 93.75 73 VAL A C 1
ATOM 600 O O . VAL A 1 73 ? -3.358 6.543 -6.589 1.00 93.75 73 VAL A O 1
ATOM 603 N N . ILE A 1 74 ? -2.808 8.474 -5.583 1.00 96.31 74 ILE A N 1
ATOM 604 C CA . ILE A 1 74 ? -4.080 8.687 -4.897 1.00 96.31 74 ILE A CA 1
ATOM 605 C C . ILE A 1 74 ? -4.501 10.118 -5.193 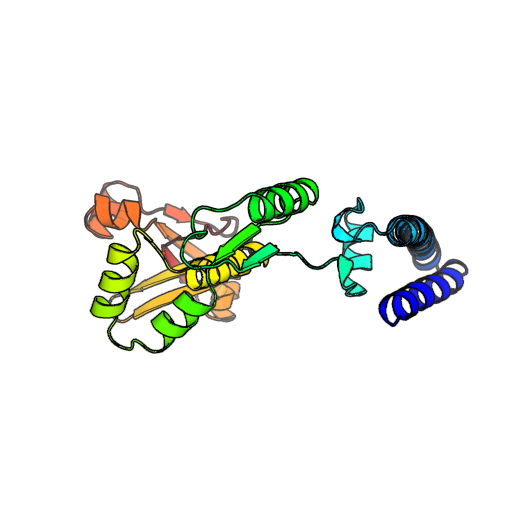1.00 96.31 74 ILE A C 1
ATOM 607 O O . ILE A 1 74 ? -3.738 11.056 -4.952 1.00 96.31 74 ILE A O 1
ATOM 611 N N . TYR A 1 75 ? -5.713 10.279 -5.704 1.00 97.19 75 TYR A N 1
ATOM 612 C CA . TYR A 1 75 ? -6.322 11.581 -5.917 1.00 97.19 75 TYR A CA 1
ATOM 613 C C . TYR A 1 75 ? -6.974 12.051 -4.620 1.00 97.19 75 TYR A C 1
ATOM 615 O O . TYR A 1 75 ? -7.831 11.372 -4.063 1.00 97.19 75 TYR A O 1
ATOM 623 N N . VAL A 1 76 ? -6.566 13.217 -4.127 1.00 97.19 76 VAL A N 1
ATOM 624 C CA . VAL A 1 76 ? -7.110 13.796 -2.895 1.00 97.19 76 VAL A CA 1
ATOM 625 C C . VAL A 1 76 ? -7.817 15.098 -3.240 1.00 97.19 76 VAL A C 1
ATOM 627 O O . VAL A 1 76 ? -7.183 16.108 -3.543 1.00 97.19 76 VAL A O 1
ATOM 630 N N . CYS A 1 77 ? -9.144 15.063 -3.216 1.00 97.25 77 CYS A N 1
ATOM 631 C CA . CYS A 1 77 ? -10.002 16.215 -3.429 1.00 97.25 77 CYS A CA 1
ATOM 632 C C . CYS A 1 77 ? -10.123 17.005 -2.128 1.00 97.25 77 CYS A C 1
ATOM 634 O O . CYS A 1 77 ? -10.888 16.629 -1.241 1.00 97.25 77 CYS A O 1
ATOM 636 N N . ASN A 1 78 ? -9.376 18.102 -2.026 1.00 97.38 78 ASN A N 1
ATOM 637 C CA . ASN A 1 78 ? -9.562 19.065 -0.949 1.00 97.38 78 ASN A CA 1
ATOM 638 C C . ASN A 1 78 ? -10.782 19.949 -1.243 1.00 97.38 78 ASN A C 1
ATOM 640 O O . ASN A 1 78 ? -10.806 20.634 -2.268 1.00 97.38 78 ASN A O 1
ATOM 644 N N . VAL A 1 79 ? -11.769 19.932 -0.354 1.00 96.25 79 VAL A N 1
ATOM 645 C CA . VAL A 1 79 ? -13.047 20.638 -0.503 1.00 96.25 79 VAL A CA 1
ATOM 646 C C . VAL A 1 79 ? -13.340 21.552 0.689 1.00 96.25 79 VAL A C 1
ATOM 648 O O . VAL A 1 79 ? -12.655 21.503 1.712 1.00 96.25 79 VAL A O 1
ATOM 651 N N . ASP A 1 80 ? -14.351 22.409 0.547 1.00 94.88 80 ASP A N 1
ATOM 652 C CA . ASP A 1 80 ? -14.938 23.142 1.671 1.00 94.88 80 ASP A CA 1
ATOM 653 C C . ASP A 1 80 ? -15.796 22.228 2.569 1.00 94.88 80 ASP A C 1
ATOM 655 O O . ASP A 1 80 ? -16.025 21.056 2.264 1.00 94.88 80 ASP A O 1
ATOM 659 N N . GLU A 1 81 ? -16.226 22.766 3.709 1.00 90.19 81 GLU A N 1
ATOM 660 C CA . GLU A 1 81 ? -16.955 22.042 4.760 1.00 90.19 81 GLU A CA 1
ATOM 661 C C . GLU A 1 81 ? -18.308 21.509 4.260 1.00 90.19 81 GLU A C 1
ATOM 663 O O . GLU A 1 81 ? -18.688 20.379 4.567 1.00 90.19 81 GLU A O 1
ATOM 668 N N . ASP A 1 82 ? -18.989 22.279 3.409 1.00 91.38 82 ASP A N 1
ATOM 669 C CA . ASP A 1 82 ? -20.301 21.928 2.857 1.00 91.38 82 ASP A CA 1
ATOM 670 C C . ASP A 1 82 ? -20.216 20.827 1.780 1.00 91.38 82 ASP A C 1
ATOM 672 O O . ASP A 1 82 ? -21.188 20.115 1.518 1.00 91.38 82 ASP A O 1
ATOM 676 N N . SER A 1 83 ? -19.047 20.654 1.157 1.00 93.81 83 SER A N 1
ATOM 677 C CA . SER A 1 83 ? -18.820 19.716 0.050 1.00 93.81 83 SER A CA 1
ATOM 678 C C . SER A 1 83 ? -18.196 18.382 0.473 1.00 93.81 83 SER A C 1
ATOM 680 O O . SER A 1 83 ? -17.708 17.642 -0.383 1.00 93.81 83 SER A O 1
ATOM 682 N N . LEU A 1 84 ? -18.198 18.024 1.761 1.00 89.75 84 LEU A N 1
ATOM 683 C CA . LEU A 1 84 ? -17.630 16.752 2.245 1.00 89.75 84 LEU A CA 1
ATOM 684 C C . LEU A 1 84 ? -18.281 15.500 1.635 1.00 89.75 84 LEU A C 1
ATOM 686 O O . LEU A 1 84 ? -17.643 14.454 1.532 1.00 89.75 84 LEU A O 1
ATOM 690 N N . SER A 1 85 ? -19.539 15.610 1.202 1.00 89.62 85 SER A N 1
ATOM 691 C CA . SER A 1 85 ? -20.244 14.548 0.469 1.00 89.62 85 SER A CA 1
ATOM 692 C C . SER A 1 85 ? -19.914 14.508 -1.031 1.00 89.62 85 SER A C 1
ATOM 694 O O . SER A 1 85 ? -20.326 13.581 -1.729 1.00 89.62 85 SER A O 1
ATOM 696 N N . GLY A 1 86 ? -19.133 15.475 -1.515 1.00 93.50 86 GLY A N 1
ATOM 697 C CA . GLY A 1 86 ? -18.773 15.666 -2.911 1.00 93.50 86 GLY A CA 1
ATOM 698 C C . GLY A 1 86 ? -19.490 16.840 -3.572 1.00 93.50 86 GLY A C 1
ATOM 699 O O . GLY A 1 86 ? -20.441 17.421 -3.057 1.00 93.50 86 GLY A O 1
ATOM 700 N N . ASN A 1 87 ? -18.985 17.210 -4.742 1.00 95.94 87 ASN A N 1
ATOM 701 C CA . ASN A 1 87 ? -19.548 18.211 -5.631 1.00 95.94 87 ASN A CA 1
ATOM 702 C C . ASN A 1 87 ? -19.185 17.877 -7.090 1.00 95.94 87 ASN A C 1
ATOM 704 O O . ASN A 1 87 ? -18.423 16.954 -7.376 1.00 95.94 87 ASN A O 1
ATOM 708 N N . LYS A 1 88 ? -19.662 18.695 -8.034 1.00 97.31 88 LYS A N 1
ATOM 709 C CA . LYS A 1 88 ? -19.403 18.496 -9.471 1.00 97.31 88 LYS A CA 1
ATOM 710 C C . LYS A 1 88 ? -17.915 18.371 -9.841 1.00 97.31 88 LYS A C 1
ATOM 712 O O . LYS A 1 88 ? -17.595 17.780 -10.864 1.00 97.31 88 LYS A O 1
ATOM 717 N N . TYR A 1 89 ? -17.005 18.961 -9.062 1.00 97.69 89 TYR A N 1
ATOM 718 C CA . TYR A 1 89 ? -15.567 18.869 -9.316 1.00 97.69 89 TYR A CA 1
ATOM 719 C C . TYR A 1 89 ? -14.993 17.557 -8.785 1.00 97.69 89 TYR A C 1
ATOM 721 O O . TYR A 1 89 ? -14.156 16.949 -9.451 1.00 97.69 89 TYR A O 1
ATOM 729 N N . THR A 1 90 ? -15.451 17.094 -7.618 1.00 97.50 90 THR A N 1
ATOM 730 C CA . THR A 1 90 ? -15.027 15.794 -7.083 1.00 97.50 90 THR A CA 1
ATOM 731 C C . THR A 1 90 ? -15.513 14.643 -7.951 1.00 97.50 90 THR A C 1
ATOM 733 O O . THR A 1 90 ? -14.794 13.659 -8.077 1.00 97.50 90 THR A O 1
ATOM 736 N N . ASP A 1 91 ? -16.675 14.780 -8.594 1.00 97.69 91 ASP A N 1
ATOM 737 C CA . ASP A 1 91 ? -17.179 13.787 -9.551 1.00 97.69 91 ASP A CA 1
ATOM 738 C C . ASP A 1 91 ? -16.255 13.661 -10.770 1.00 97.69 91 ASP A C 1
ATOM 740 O O . ASP A 1 91 ? -15.861 12.558 -11.139 1.00 97.69 91 ASP A O 1
ATOM 744 N N . VAL A 1 92 ? -15.800 14.789 -11.328 1.00 98.06 92 VAL A N 1
ATOM 745 C CA . VAL A 1 92 ? -14.826 14.788 -12.434 1.00 98.06 92 VAL A CA 1
ATOM 746 C C . VAL A 1 92 ? -13.510 14.126 -12.017 1.00 98.06 92 VAL A C 1
ATOM 748 O O . VAL A 1 92 ? -12.966 13.309 -12.758 1.00 98.06 92 VAL A O 1
ATOM 751 N N . VAL A 1 93 ? -12.982 14.456 -10.833 1.00 97.81 93 VAL A N 1
ATOM 752 C CA . VAL A 1 93 ? -11.726 13.858 -10.345 1.00 97.81 93 VAL A CA 1
ATOM 753 C C . VAL A 1 93 ? -11.890 12.364 -10.074 1.00 97.81 93 VAL A C 1
ATOM 755 O O . VAL A 1 93 ? -10.989 11.591 -10.392 1.00 97.81 93 VAL A O 1
ATOM 758 N N . LYS A 1 94 ? -13.034 11.949 -9.526 1.00 97.31 94 LYS A N 1
ATOM 759 C CA . LYS A 1 94 ? -13.381 10.542 -9.328 1.00 97.31 94 LYS A CA 1
ATOM 760 C C . LYS A 1 94 ? -13.356 9.779 -10.648 1.00 97.31 94 LYS A C 1
ATOM 762 O O . LYS A 1 94 ? -12.721 8.730 -10.712 1.00 97.31 94 LYS A O 1
ATOM 767 N N . ASP A 1 95 ? -14.004 10.301 -11.685 1.00 97.38 95 ASP A N 1
ATOM 768 C CA . ASP A 1 95 ? -14.058 9.642 -12.992 1.00 97.38 95 ASP A CA 1
ATOM 769 C C . ASP A 1 95 ? -12.656 9.483 -13.597 1.00 97.38 95 ASP A C 1
ATOM 771 O O . ASP A 1 95 ? -12.308 8.399 -14.069 1.00 97.38 95 ASP A O 1
ATOM 775 N N . ILE A 1 96 ? -11.816 10.523 -13.504 1.00 95.38 96 ILE A N 1
ATOM 776 C CA . ILE A 1 96 ? -10.413 10.471 -13.946 1.00 95.38 96 ILE A CA 1
ATOM 777 C C . ILE A 1 96 ? -9.649 9.400 -13.163 1.00 95.38 96 ILE A C 1
ATOM 779 O O . ILE A 1 96 ? -9.090 8.485 -13.767 1.00 95.38 96 ILE A O 1
ATOM 783 N N . ALA A 1 97 ? -9.676 9.468 -11.829 1.00 95.38 97 ALA A N 1
ATOM 784 C CA . ALA A 1 97 ? -8.947 8.548 -10.963 1.00 95.38 97 ALA A CA 1
ATOM 785 C C . ALA A 1 97 ? -9.317 7.087 -11.248 1.00 95.38 97 ALA A C 1
ATOM 787 O O . ALA A 1 97 ? -8.434 6.256 -11.449 1.00 95.38 97 ALA A O 1
ATOM 788 N N . LEU A 1 98 ? -10.615 6.785 -11.340 1.00 94.31 98 LEU A N 1
ATOM 789 C CA . LEU A 1 98 ? -11.098 5.434 -11.613 1.00 94.31 98 LEU A CA 1
ATOM 790 C C . LEU A 1 98 ? -10.746 4.965 -13.029 1.00 94.31 98 LEU A C 1
ATOM 792 O O . LEU A 1 98 ? -10.412 3.793 -13.202 1.00 94.31 98 LEU A O 1
ATOM 796 N N . SER A 1 99 ? -10.776 5.855 -14.028 1.00 92.19 99 SER A N 1
ATOM 797 C CA . SER A 1 99 ? -10.379 5.513 -15.403 1.00 92.19 99 SER A CA 1
ATOM 798 C C . SER A 1 99 ? -8.898 5.129 -15.521 1.00 92.19 99 SER A C 1
ATOM 800 O O . SER A 1 99 ? -8.546 4.279 -16.336 1.00 92.19 99 SER A O 1
ATOM 802 N N . GLU A 1 100 ? -8.054 5.691 -14.654 1.00 89.62 100 GLU A N 1
ATOM 803 C CA . GLU A 1 100 ? -6.620 5.396 -14.546 1.00 89.62 100 GLU A CA 1
ATOM 804 C C . GLU A 1 100 ? -6.313 4.257 -13.549 1.00 89.62 100 GLU A C 1
ATOM 806 O O . GLU A 1 100 ? -5.151 3.910 -13.332 1.00 89.62 100 GLU A O 1
ATOM 811 N N . GLY A 1 101 ? -7.334 3.670 -12.911 1.00 89.69 101 GLY A N 1
ATOM 812 C CA . GLY A 1 101 ? -7.170 2.612 -11.906 1.00 89.69 101 GLY A CA 1
ATOM 813 C C . GLY A 1 101 ? -6.608 3.089 -10.560 1.00 89.69 101 GLY A C 1
ATOM 814 O O . GLY A 1 101 ? -6.073 2.285 -9.797 1.00 89.69 101 GLY A O 1
ATOM 815 N N . ASN A 1 102 ? -6.714 4.384 -10.263 1.00 93.62 102 ASN A N 1
ATOM 816 C CA . AS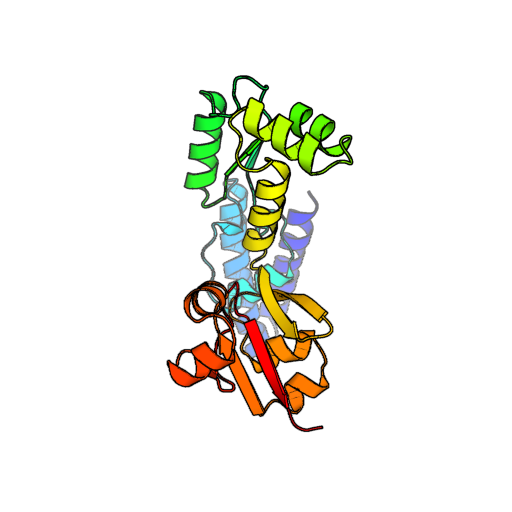N A 1 102 ? -6.233 5.010 -9.036 1.00 93.62 102 ASN A CA 1
ATOM 817 C C . ASN A 1 102 ? -7.355 5.186 -8.001 1.00 93.62 102 ASN A C 1
ATOM 819 O O . ASN A 1 102 ? -8.534 5.334 -8.326 1.00 93.62 102 ASN A O 1
ATOM 823 N N . ASN A 1 103 ? -6.968 5.230 -6.725 1.00 94.75 103 ASN A N 1
ATOM 824 C CA . ASN A 1 103 ? -7.886 5.570 -5.639 1.00 94.75 103 ASN A CA 1
ATOM 825 C C . ASN A 1 103 ? -8.168 7.078 -5.624 1.00 94.75 103 ASN A C 1
ATOM 827 O O . ASN A 1 103 ? -7.297 7.885 -5.964 1.00 94.75 103 ASN A O 1
ATOM 831 N N . TYR A 1 104 ? -9.353 7.460 -5.149 1.00 95.94 104 TYR A N 1
ATOM 832 C CA . TYR A 1 104 ? -9.701 8.851 -4.880 1.00 95.94 104 TYR A CA 1
ATOM 833 C C . TYR A 1 104 ? -10.306 9.000 -3.483 1.00 95.94 104 TYR A C 1
ATOM 835 O O . TYR A 1 104 ? -10.931 8.075 -2.963 1.00 95.94 104 TYR A O 1
ATOM 843 N N . LEU A 1 105 ? -10.115 10.168 -2.878 1.00 95.44 105 LEU A N 1
ATOM 844 C CA . LEU A 1 105 ? -10.631 10.524 -1.561 1.00 95.44 105 LEU A CA 1
ATOM 845 C C . LEU A 1 105 ? -11.067 11.986 -1.556 1.00 95.44 105 LEU A C 1
ATOM 847 O O . LEU A 1 105 ? -10.467 12.816 -2.234 1.00 95.44 105 LEU A O 1
ATOM 851 N N . ILE A 1 106 ? -12.074 12.300 -0.748 1.00 95.06 106 ILE A N 1
ATOM 852 C CA . ILE A 1 106 ? -12.527 13.667 -0.490 1.00 95.06 106 ILE A CA 1
ATOM 853 C C . ILE A 1 106 ? -12.206 13.984 0.968 1.00 95.06 106 ILE A C 1
ATOM 855 O O . ILE A 1 106 ? -12.464 13.164 1.848 1.00 95.06 106 ILE A O 1
ATOM 859 N N . LEU A 1 107 ? -11.612 15.148 1.219 1.00 95.19 107 LEU A N 1
ATOM 860 C CA . LEU A 1 107 ? -11.372 15.658 2.568 1.00 95.19 107 LEU A CA 1
ATOM 861 C C . LEU A 1 107 ? -11.490 17.179 2.593 1.00 95.19 107 LEU A C 1
ATOM 863 O O . LEU A 1 107 ? -11.307 17.832 1.570 1.00 95.19 107 LEU A O 1
ATOM 867 N N . CYS A 1 108 ? -11.730 17.746 3.770 1.00 95.38 108 CYS A N 1
ATOM 868 C CA . CYS A 1 108 ? -11.601 19.180 3.991 1.00 95.38 108 CYS A CA 1
ATOM 869 C C . CYS A 1 108 ? -10.346 19.437 4.825 1.00 95.38 108 CYS A C 1
ATOM 871 O O . CYS A 1 108 ? -10.313 19.142 6.017 1.00 95.38 108 CYS A O 1
ATOM 873 N N . ALA A 1 109 ? -9.299 19.989 4.210 1.00 95.88 109 ALA A N 1
ATOM 874 C CA . ALA A 1 109 ? -8.025 20.206 4.893 1.00 95.88 109 ALA A CA 1
ATOM 875 C C . ALA A 1 109 ? -8.149 21.160 6.092 1.00 95.88 109 ALA A C 1
ATOM 877 O O . ALA A 1 109 ? -7.376 21.042 7.038 1.00 95.88 109 ALA A O 1
ATOM 878 N N . LYS A 1 110 ? -9.123 22.081 6.061 1.00 95.06 110 LYS A N 1
ATOM 879 C CA . LYS A 1 110 ? -9.417 22.985 7.177 1.00 95.06 110 LYS A CA 1
ATOM 880 C C . LYS A 1 110 ? -9.954 22.211 8.386 1.00 95.06 110 LYS A C 1
ATOM 882 O O . LYS A 1 110 ? -9.372 22.317 9.457 1.00 95.06 110 LYS A O 1
ATOM 887 N N . ILE A 1 111 ? -10.970 21.367 8.183 1.00 93.06 111 ILE A N 1
ATOM 888 C CA . ILE A 1 111 ? -11.505 20.491 9.238 1.00 93.06 111 ILE A CA 1
ATOM 889 C C . ILE A 1 111 ? -10.407 19.564 9.773 1.00 93.06 111 ILE A C 1
ATOM 891 O O . ILE A 1 111 ? -10.266 19.414 10.980 1.00 93.06 111 ILE A O 1
ATOM 895 N N . GLU A 1 112 ? -9.580 18.967 8.906 1.00 94.75 112 GLU A N 1
ATOM 896 C CA . GLU A 1 112 ? -8.488 18.097 9.372 1.00 94.75 112 GLU A CA 1
ATOM 897 C C . GLU A 1 112 ? -7.437 18.845 10.205 1.00 94.75 112 GLU A C 1
ATOM 899 O O . GLU A 1 112 ? -6.858 18.253 11.115 1.00 94.75 112 GLU A O 1
ATOM 904 N N . ALA A 1 113 ? -7.186 20.126 9.914 1.00 94.81 113 ALA A N 1
ATOM 905 C CA . ALA A 1 113 ? -6.287 20.954 10.711 1.00 94.81 113 ALA A CA 1
ATOM 906 C C . ALA A 1 113 ? -6.879 21.253 12.095 1.00 94.81 113 ALA A C 1
ATOM 908 O O . ALA A 1 113 ? -6.189 21.072 13.093 1.00 94.81 113 ALA A O 1
ATOM 909 N N . GLU A 1 114 ? -8.161 21.617 12.166 1.00 93.38 114 GLU A N 1
ATOM 910 C CA . GLU A 1 114 ? -8.872 21.840 13.434 1.00 93.38 114 GLU A CA 1
ATOM 911 C C . GLU A 1 114 ? -8.899 20.559 14.287 1.00 93.38 114 GLU A C 1
ATOM 913 O O . GLU A 1 114 ? -8.529 20.574 15.459 1.00 93.38 114 GLU A O 1
ATOM 918 N N . LEU A 1 115 ? -9.209 19.408 13.677 1.00 92.56 115 LEU A N 1
ATOM 919 C CA . LEU A 1 115 ? -9.180 18.101 14.347 1.00 92.56 115 LEU A CA 1
ATOM 920 C C . LEU A 1 115 ? -7.787 17.7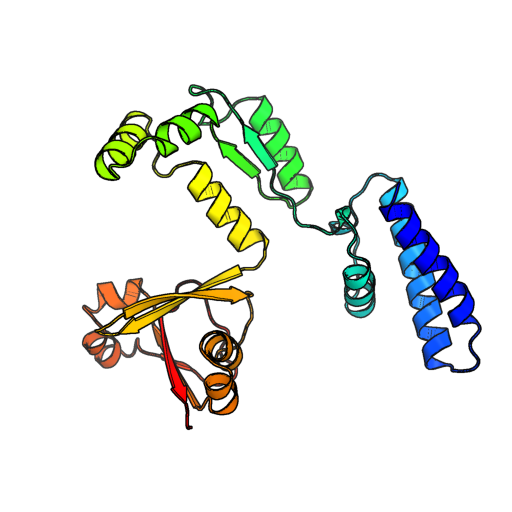14 14.868 1.00 92.56 115 LEU A C 1
ATOM 922 O O . LEU A 1 115 ? -7.693 16.895 15.783 1.00 92.56 115 LEU A O 1
ATOM 926 N N . ALA A 1 116 ? -6.711 18.233 14.269 1.00 92.00 116 ALA A N 1
ATOM 927 C CA . ALA A 1 116 ? -5.341 17.965 14.699 1.00 92.00 116 ALA A CA 1
ATOM 928 C C . ALA A 1 116 ? -4.921 18.797 15.924 1.00 92.00 116 ALA A C 1
ATOM 930 O O . ALA A 1 116 ? -3.982 18.409 16.620 1.00 92.00 116 ALA A O 1
ATOM 931 N N . GLU A 1 117 ? -5.601 19.914 16.194 1.00 94.38 117 GLU A N 1
ATOM 932 C CA . GLU A 1 117 ? -5.361 20.758 17.372 1.00 94.38 117 GLU A CA 1
ATOM 933 C C . GLU A 1 117 ? -6.071 20.224 18.627 1.00 94.38 117 GLU A C 1
ATOM 935 O O . GLU A 1 117 ? -5.632 20.487 19.750 1.00 94.38 117 GLU A O 1
ATOM 940 N N . ILE A 1 118 ? -7.121 19.417 18.448 1.00 93.69 118 ILE A N 1
ATOM 941 C CA . ILE A 1 118 ? -7.874 18.792 19.537 1.00 93.69 118 ILE A CA 1
ATOM 942 C C . ILE A 1 118 ? -7.100 17.586 20.085 1.00 93.69 118 ILE A C 1
ATOM 944 O O . ILE A 1 118 ? -6.941 16.559 19.419 1.00 93.69 118 ILE A O 1
ATOM 948 N N . GLN A 1 119 ? -6.631 17.694 21.330 1.00 93.31 119 GLN A N 1
ATOM 949 C CA . GLN A 1 119 ? -5.916 16.607 22.011 1.00 93.31 119 GLN A CA 1
ATOM 950 C C . GLN A 1 119 ? -6.858 15.557 22.611 1.00 93.31 119 GLN A C 1
ATOM 952 O O . GLN A 1 119 ? -6.487 14.385 22.704 1.00 93.31 119 GLN A O 1
ATOM 957 N N . ASP A 1 120 ? -8.060 15.965 23.024 1.00 94.31 120 ASP A N 1
ATOM 958 C CA . ASP A 1 120 ? -9.049 15.062 23.604 1.00 94.31 120 ASP A CA 1
ATOM 959 C C . ASP A 1 120 ? -9.757 14.256 22.502 1.00 94.31 120 ASP A C 1
ATOM 961 O O . ASP A 1 120 ? -10.427 14.790 21.617 1.00 94.31 120 ASP A O 1
ATOM 965 N N . LEU A 1 121 ? -9.613 12.931 22.551 1.00 89.38 121 LEU A N 1
ATOM 966 C CA . LEU A 1 121 ? -10.220 12.031 21.571 1.00 89.38 121 LEU A CA 1
ATOM 967 C C . LEU A 1 121 ? -11.755 12.018 21.634 1.00 89.38 121 LEU A C 1
ATOM 969 O O . LEU A 1 121 ? -12.385 11.755 20.609 1.00 89.38 121 LEU A O 1
ATOM 973 N N . SER A 1 122 ? -12.352 12.284 22.801 1.00 92.75 122 SER A N 1
ATOM 974 C CA . SER A 1 122 ? -13.806 12.403 22.956 1.00 92.75 122 SER A CA 1
ATOM 975 C C . SER A 1 122 ? -14.311 13.649 22.244 1.00 92.75 122 SER A C 1
ATOM 977 O O . SER A 1 122 ? -15.203 13.550 21.409 1.00 92.75 122 SER A O 1
ATOM 979 N N . GLU A 1 123 ? -13.673 14.795 22.484 1.00 93.56 123 GLU A N 1
ATOM 980 C CA . GLU A 1 123 ? -14.015 16.066 21.833 1.00 93.56 123 GLU A CA 1
ATOM 981 C C . GLU A 1 123 ? -13.854 15.969 20.310 1.00 93.56 123 GLU A C 1
ATOM 983 O O . GLU A 1 123 ? -14.739 16.356 19.545 1.00 93.56 123 GLU A O 1
ATOM 988 N N . ARG A 1 124 ? -12.760 15.348 19.850 1.00 92.06 124 ARG A N 1
ATOM 989 C CA . ARG A 1 124 ? -12.533 15.105 18.422 1.00 92.06 124 ARG A CA 1
ATOM 990 C C . ARG A 1 124 ? -13.648 14.256 17.807 1.00 92.06 124 ARG A C 1
ATOM 992 O O . ARG A 1 124 ? -14.066 14.502 16.675 1.00 92.06 124 ARG A O 1
ATOM 999 N N . ARG A 1 125 ? -14.118 13.238 18.532 1.00 90.44 125 ARG A N 1
ATOM 1000 C CA . ARG A 1 125 ? -15.213 12.371 18.088 1.00 90.44 125 ARG A CA 1
ATOM 1001 C C . ARG A 1 125 ? -16.547 13.113 18.065 1.00 90.44 125 ARG A C 1
ATOM 1003 O O . ARG A 1 125 ? -17.274 12.974 17.089 1.00 90.44 125 ARG A O 1
ATOM 1010 N N . GLU A 1 126 ? -16.838 13.918 19.079 1.00 92.69 126 GLU A N 1
ATOM 1011 C CA . GLU A 1 126 ? -18.043 14.751 19.138 1.00 92.69 126 GLU A CA 1
ATOM 1012 C C . GLU A 1 126 ? -18.096 15.747 17.971 1.00 92.69 126 GLU A C 1
ATOM 1014 O O . GLU A 1 126 ? -19.133 15.874 17.319 1.00 92.69 126 GLU A O 1
ATOM 1019 N N . MET A 1 127 ? -16.968 16.384 17.632 1.00 90.69 127 MET A N 1
ATOM 1020 C CA . MET A 1 127 ? -16.868 17.263 16.463 1.00 90.69 127 MET A CA 1
ATOM 1021 C C . MET A 1 127 ? -17.184 16.511 15.162 1.00 90.69 127 MET A C 1
ATOM 1023 O O . MET A 1 127 ? -18.024 16.962 14.383 1.00 90.69 127 MET A O 1
ATOM 1027 N N . LEU A 1 128 ? -16.573 15.340 14.945 1.00 90.12 128 LEU A N 1
ATOM 1028 C CA . LEU A 1 128 ? -16.839 14.497 13.772 1.00 90.12 128 LEU A CA 1
ATOM 1029 C C . LEU A 1 128 ? -18.313 14.067 13.691 1.00 90.12 128 LEU A C 1
ATOM 1031 O O . LEU A 1 128 ? -18.935 14.192 12.634 1.00 90.12 128 LEU A O 1
ATOM 1035 N N . GLU A 1 129 ? -18.886 13.612 14.807 1.00 90.88 129 GLU A N 1
ATOM 1036 C CA . GLU A 1 129 ? -20.289 13.200 14.893 1.00 90.88 129 GLU A CA 1
ATOM 1037 C C . GLU A 1 129 ? -21.241 14.374 14.612 1.00 90.88 129 GLU A C 1
ATOM 1039 O O . GLU A 1 129 ? -22.218 14.196 13.881 1.00 90.88 129 GLU A O 1
ATOM 1044 N N . SER A 1 130 ? -20.923 15.584 15.090 1.00 90.19 130 SER A N 1
ATOM 1045 C CA . SER A 1 130 ? -21.706 16.801 14.819 1.00 90.19 130 SER A CA 1
ATOM 1046 C C . SER A 1 130 ? -21.743 17.178 13.332 1.00 90.19 130 SER A C 1
ATOM 1048 O O . SER A 1 130 ? -22.740 17.716 12.853 1.00 90.19 130 SER A O 1
ATOM 1050 N N . MET A 1 131 ? -20.691 16.826 12.587 1.00 86.25 131 MET A N 1
ATOM 1051 C CA . MET A 1 131 ? -20.581 17.019 11.138 1.00 86.25 131 MET A CA 1
ATOM 1052 C C . MET A 1 131 ? -21.138 15.831 10.332 1.00 86.25 131 MET A C 1
ATOM 1054 O O . MET A 1 131 ? -21.109 15.844 9.102 1.00 86.25 131 MET A O 1
ATOM 1058 N N . GLY A 1 132 ? -21.624 14.774 10.996 1.00 85.06 132 GLY A N 1
ATOM 1059 C CA . GLY A 1 132 ? -22.086 13.546 10.342 1.00 85.06 132 GLY A CA 1
ATOM 1060 C C . GLY A 1 132 ? -20.960 12.700 9.733 1.00 85.06 132 GLY A C 1
ATOM 1061 O O . GLY A 1 132 ? -21.214 11.837 8.889 1.00 85.06 132 GLY A O 1
ATOM 1062 N N . ILE A 1 133 ? -19.713 12.930 10.149 1.00 84.88 133 ILE A N 1
ATOM 1063 C CA . ILE A 1 133 ? -18.521 12.244 9.654 1.00 84.88 133 ILE A CA 1
ATOM 1064 C C . ILE A 1 133 ? -18.182 11.098 10.609 1.00 84.88 133 ILE A C 1
ATOM 1066 O O . ILE A 1 133 ? -18.010 11.296 11.806 1.00 84.88 133 ILE A O 1
ATOM 1070 N N . LYS A 1 134 ? -18.049 9.874 10.088 1.00 81.94 134 LYS A N 1
ATOM 1071 C CA . LYS A 1 134 ? -17.688 8.707 10.919 1.00 81.94 134 LYS A CA 1
ATOM 1072 C C . LYS A 1 134 ? -16.200 8.635 11.258 1.00 81.94 134 LYS A C 1
ATOM 1074 O O . LYS A 1 134 ? -15.830 8.143 12.316 1.00 81.94 134 LYS A O 1
ATOM 1079 N N . GLU A 1 135 ? -15.352 9.050 10.327 1.00 85.50 135 GLU A N 1
ATOM 1080 C CA . GLU A 1 135 ? -13.898 8.945 10.421 1.00 85.50 135 GLU A CA 1
ATOM 1081 C C . GLU A 1 135 ? -13.266 10.110 9.657 1.00 85.50 135 GLU A C 1
ATOM 1083 O O . GLU A 1 135 ? -13.759 10.479 8.590 1.00 85.50 135 GLU A O 1
ATOM 1088 N N . SER A 1 136 ? -12.181 10.682 10.187 1.00 90.25 136 SER A N 1
ATOM 1089 C CA . SER A 1 136 ? -11.539 11.837 9.556 1.00 90.25 136 SER A CA 1
ATOM 1090 C C . SER A 1 136 ? -10.953 11.494 8.180 1.00 90.25 136 SER A C 1
ATOM 1092 O O . SER A 1 136 ? -10.524 10.364 7.906 1.00 90.25 136 SER A O 1
ATOM 1094 N N . GLY A 1 137 ? -10.917 12.485 7.293 1.00 92.06 137 GLY A N 1
ATOM 1095 C CA . GLY A 1 137 ? -10.346 12.369 5.956 1.00 92.06 137 GLY A CA 1
ATOM 1096 C C . GLY A 1 137 ? -8.866 11.993 5.989 1.00 92.06 137 GLY A C 1
ATOM 1097 O O . GLY A 1 137 ? -8.415 11.211 5.150 1.00 92.06 137 GLY A O 1
ATOM 1098 N N . LEU A 1 138 ? -8.112 12.462 6.989 1.00 92.56 138 LEU A N 1
ATOM 1099 C CA . LEU A 1 138 ? -6.710 12.091 7.160 1.00 92.56 138 LEU A CA 1
ATOM 1100 C C . LEU A 1 138 ? -6.543 10.614 7.542 1.00 92.56 138 LEU A C 1
ATOM 1102 O O . LEU A 1 138 ? -5.680 9.947 6.974 1.00 92.56 138 LEU A O 1
ATOM 1106 N N . SER A 1 139 ? -7.379 10.069 8.432 1.00 92.19 139 SER A N 1
ATOM 1107 C CA . SER A 1 139 ? -7.358 8.632 8.754 1.00 92.19 139 SER A CA 1
ATOM 1108 C C . SER A 1 139 ? -7.663 7.776 7.520 1.00 92.19 139 SER A C 1
ATOM 1110 O O . SER A 1 139 ? -6.949 6.809 7.234 1.00 92.19 139 SER A O 1
ATOM 1112 N N . ASN A 1 140 ? -8.644 8.196 6.712 1.00 93.25 140 ASN A N 1
ATOM 1113 C CA . ASN A 1 140 ? -8.943 7.570 5.422 1.00 93.25 140 ASN A CA 1
ATOM 1114 C C . ASN A 1 140 ? -7.755 7.633 4.451 1.00 93.25 140 ASN A C 1
ATOM 1116 O O . ASN A 1 140 ? -7.434 6.631 3.804 1.00 93.25 140 ASN A O 1
ATOM 1120 N N . LEU A 1 141 ? -7.072 8.777 4.367 1.00 95.88 141 LEU A N 1
ATOM 1121 C CA . LEU A 1 141 ? -5.887 8.947 3.529 1.00 95.88 141 LEU A CA 1
ATOM 1122 C C . LEU A 1 141 ? -4.726 8.064 3.989 1.00 95.88 141 LEU A C 1
ATOM 1124 O O . LEU A 1 141 ? -4.082 7.436 3.149 1.00 95.88 141 LEU A O 1
ATOM 1128 N N . ILE A 1 142 ? -4.479 7.967 5.297 1.00 95.38 142 ILE A N 1
ATOM 1129 C CA . ILE A 1 142 ? -3.443 7.097 5.867 1.00 95.38 142 ILE A CA 1
ATOM 1130 C C . ILE A 1 142 ? -3.728 5.640 5.495 1.00 95.38 142 ILE A C 1
ATOM 1132 O O . ILE A 1 142 ? -2.865 4.989 4.904 1.00 95.38 142 ILE A O 1
ATOM 1136 N N . ARG A 1 143 ? -4.944 5.144 5.763 1.00 95.31 143 ARG A N 1
ATOM 1137 C CA . ARG A 1 143 ? -5.342 3.762 5.450 1.00 95.31 143 ARG A CA 1
ATOM 1138 C C . ARG A 1 143 ? -5.243 3.464 3.954 1.00 95.31 143 ARG A C 1
ATOM 1140 O O . ARG A 1 143 ? -4.654 2.461 3.558 1.00 95.31 143 ARG A O 1
ATOM 1147 N N . THR A 1 144 ? -5.750 4.364 3.114 1.00 95.56 144 THR A N 1
ATOM 1148 C CA . THR A 1 144 ? -5.698 4.208 1.652 1.00 95.56 144 THR A CA 1
ATOM 1149 C C . THR A 1 144 ? -4.260 4.218 1.146 1.00 95.56 144 THR A C 1
ATOM 1151 O O . THR A 1 144 ? -3.904 3.385 0.316 1.00 95.56 144 THR A O 1
ATOM 1154 N N . SER A 1 145 ? -3.405 5.101 1.670 1.00 96.56 145 SER A N 1
ATOM 1155 C CA . SER A 1 145 ? -1.977 5.152 1.328 1.00 96.56 145 SER A CA 1
ATOM 1156 C C . SER A 1 145 ? -1.257 3.872 1.730 1.00 96.56 145 SER A C 1
ATOM 1158 O O . SER A 1 145 ? -0.516 3.303 0.930 1.00 96.56 145 SER A O 1
ATOM 1160 N N . TYR A 1 146 ? -1.522 3.384 2.939 1.00 97.38 146 TYR A N 1
ATOM 1161 C CA . TYR A 1 146 ? -0.962 2.147 3.462 1.00 97.38 146 TYR A CA 1
ATOM 1162 C C . TYR A 1 146 ? -1.314 0.952 2.564 1.00 97.38 146 TYR A C 1
ATOM 1164 O O . TYR A 1 146 ? -0.428 0.244 2.084 1.00 97.38 146 TYR A O 1
ATOM 1172 N N . TYR A 1 147 ? -2.591 0.801 2.209 1.00 95.69 147 TYR A N 1
ATOM 1173 C CA . TYR A 1 147 ? -3.032 -0.264 1.310 1.00 95.69 147 TYR A CA 1
ATOM 1174 C C . TYR A 1 147 ? -2.545 -0.100 -0.129 1.00 95.69 147 TYR A C 1
ATOM 1176 O O . TYR A 1 147 ? -2.209 -1.100 -0.767 1.00 95.69 147 TYR A O 1
ATOM 1184 N N . THR A 1 148 ? -2.446 1.137 -0.622 1.00 94.81 148 THR A N 1
ATOM 1185 C CA . THR A 1 148 ? -1.918 1.457 -1.958 1.00 94.81 148 THR A CA 1
ATOM 1186 C C . THR A 1 148 ? -0.434 1.110 -2.079 1.00 94.81 148 THR A C 1
ATOM 1188 O O . THR A 1 148 ? 0.030 0.760 -3.160 1.00 94.81 148 THR A O 1
ATOM 1191 N N . LEU A 1 149 ? 0.325 1.144 -0.982 1.00 94.75 149 LEU A N 1
ATOM 1192 C CA . LEU A 1 149 ? 1.707 0.656 -0.939 1.00 94.75 149 LEU A CA 1
ATOM 1193 C C . LEU A 1 149 ? 1.809 -0.880 -0.900 1.00 94.75 149 LEU A C 1
ATOM 1195 O O . LEU A 1 149 ? 2.917 -1.412 -0.845 1.00 94.75 149 LEU A O 1
ATOM 1199 N N . GLY A 1 150 ? 0.678 -1.592 -0.928 1.00 95.31 150 GLY A N 1
ATOM 1200 C CA . GLY A 1 150 ? 0.623 -3.042 -0.759 1.00 95.31 150 GLY A CA 1
ATOM 1201 C C . GLY A 1 150 ? 0.881 -3.483 0.679 1.00 95.31 150 GLY A C 1
ATOM 1202 O O . GLY A 1 150 ? 1.167 -4.653 0.901 1.00 95.31 150 GLY A O 1
ATOM 1203 N N . LEU A 1 151 ? 0.812 -2.568 1.650 1.00 97.94 151 LEU A N 1
ATOM 1204 C CA . LEU A 1 151 ? 1.009 -2.890 3.058 1.00 97.94 151 LEU A CA 1
ATOM 1205 C C . LEU A 1 151 ? -0.301 -3.375 3.677 1.00 97.94 151 LEU A C 1
ATOM 1207 O O . LEU A 1 151 ? -1.386 -2.951 3.274 1.00 97.94 151 LEU A O 1
ATOM 1211 N N . ARG A 1 152 ? -0.183 -4.270 4.650 1.00 97.75 152 ARG A N 1
ATOM 1212 C CA . ARG A 1 152 ? -1.254 -4.843 5.471 1.00 97.75 152 ARG A CA 1
ATOM 1213 C C . ARG A 1 152 ? -0.751 -4.985 6.906 1.00 97.75 152 ARG A C 1
ATOM 1215 O O . ARG A 1 152 ? 0.455 -4.912 7.151 1.00 97.75 152 ARG A O 1
ATOM 1222 N N . THR A 1 153 ? -1.667 -5.196 7.840 1.00 97.94 153 THR A N 1
ATOM 1223 C CA . THR A 1 153 ? -1.371 -5.317 9.267 1.00 97.94 153 THR A CA 1
ATOM 1224 C C . THR A 1 153 ? -1.762 -6.697 9.773 1.00 97.94 153 THR A C 1
ATOM 1226 O O . THR A 1 153 ? -2.881 -7.137 9.544 1.00 97.94 153 THR A O 1
ATOM 1229 N N . TYR A 1 154 ? -0.878 -7.368 10.507 1.00 97.88 154 TYR A N 1
ATOM 1230 C CA . TYR A 1 154 ? -1.261 -8.477 11.388 1.00 97.88 154 TYR A CA 1
ATOM 1231 C C . TYR A 1 154 ? -0.958 -8.095 12.837 1.00 97.88 154 TYR A C 1
ATOM 1233 O O . TYR A 1 154 ? -0.213 -7.147 13.102 1.00 97.88 154 TYR A O 1
ATOM 1241 N N . PHE A 1 155 ? -1.523 -8.825 13.789 1.00 97.88 155 PHE A N 1
ATOM 1242 C CA . PHE A 1 155 ? -1.372 -8.552 15.208 1.00 97.88 155 PHE A CA 1
ATOM 1243 C C . PHE A 1 155 ? -0.707 -9.709 15.938 1.00 97.88 155 PHE A C 1
ATOM 1245 O O . PHE A 1 155 ? -0.950 -10.878 15.654 1.00 97.88 155 PHE A O 1
ATOM 1252 N N . THR A 1 156 ? 0.092 -9.373 16.942 1.00 95.69 156 THR A N 1
ATOM 1253 C CA . THR A 1 156 ? 0.452 -10.296 18.021 1.00 95.69 156 THR A CA 1
ATOM 1254 C C . THR A 1 156 ? -0.269 -9.831 19.274 1.00 95.69 156 THR A C 1
ATOM 1256 O O . THR A 1 156 ? -0.152 -8.659 19.633 1.00 95.69 156 THR A O 1
ATOM 1259 N N . ALA A 1 157 ? -1.005 -10.724 19.929 1.00 90.12 157 ALA A N 1
ATOM 1260 C CA . ALA A 1 157 ? -1.733 -10.423 21.155 1.00 90.12 157 ALA A CA 1
ATOM 1261 C C . ALA A 1 157 ? -1.317 -11.401 22.260 1.00 90.12 157 ALA A C 1
ATOM 1263 O O . ALA A 1 157 ? -1.512 -12.609 22.132 1.00 90.12 157 ALA A O 1
ATOM 1264 N N . GLY A 1 158 ? -0.736 -10.873 23.334 1.00 83.12 158 GLY A N 1
ATOM 1265 C CA . GLY A 1 158 ? -0.413 -11.597 24.561 1.00 83.12 158 GLY A CA 1
ATOM 1266 C C . GLY A 1 158 ? -0.817 -10.789 25.793 1.00 83.12 158 GLY A C 1
ATOM 1267 O O . GLY A 1 158 ? -1.254 -9.649 25.676 1.00 83.12 158 GLY A O 1
ATOM 1268 N N . GLU A 1 159 ? -0.657 -11.368 26.984 1.00 82.12 159 GLU A N 1
ATOM 1269 C CA . GLU A 1 159 ? -1.034 -10.698 28.242 1.00 82.12 159 GLU A CA 1
ATOM 1270 C C . GLU A 1 159 ? -0.287 -9.375 28.463 1.00 82.12 159 GLU A C 1
ATOM 1272 O O . GLU A 1 159 ? -0.848 -8.432 29.011 1.00 82.12 159 GLU A O 1
ATOM 1277 N N . GLN A 1 160 ? 0.978 -9.307 28.037 1.00 87.75 160 GLN A N 1
ATOM 1278 C CA . GLN A 1 160 ? 1.832 -8.136 28.248 1.00 87.75 160 GLN A CA 1
ATOM 1279 C C . GLN A 1 160 ? 1.720 -7.090 27.138 1.00 87.75 160 GLN A C 1
ATOM 1281 O O . GLN A 1 160 ? 1.941 -5.909 27.394 1.00 87.75 160 GLN A O 1
ATOM 1286 N N . GLU A 1 161 ? 1.427 -7.508 25.907 1.00 92.12 161 GLU A N 1
ATOM 1287 C CA . GLU A 1 161 ? 1.493 -6.627 24.746 1.00 92.12 161 GLU A CA 1
ATOM 1288 C C . GLU A 1 161 ? 0.500 -7.051 23.664 1.00 92.12 161 GLU A C 1
ATOM 1290 O O . GLU A 1 161 ? 0.379 -8.229 23.314 1.00 92.12 161 GLU A O 1
ATOM 1295 N N . VAL A 1 162 ? -0.156 -6.048 23.082 1.00 94.25 162 VAL A N 1
ATOM 1296 C CA . VAL A 1 162 ? -0.840 -6.156 21.795 1.00 94.25 162 VAL A CA 1
ATOM 1297 C C . VAL A 1 162 ? -0.117 -5.240 20.822 1.00 94.25 162 VAL A C 1
ATOM 1299 O O . VAL A 1 162 ? 0.021 -4.044 21.079 1.00 94.25 162 VAL A O 1
ATOM 1302 N N . ARG A 1 163 ? 0.348 -5.796 19.704 1.00 96.81 163 ARG A N 1
ATOM 1303 C CA . ARG A 1 163 ? 1.142 -5.057 18.721 1.00 96.81 163 ARG A CA 1
ATOM 1304 C C . ARG A 1 163 ? 0.672 -5.310 17.303 1.00 96.81 163 ARG A C 1
ATOM 1306 O O . ARG A 1 163 ? 0.439 -6.451 16.917 1.00 96.81 163 ARG A O 1
ATOM 1313 N N . ALA A 1 164 ? 0.595 -4.226 16.537 1.00 97.25 164 ALA A N 1
ATOM 1314 C CA . ALA A 1 164 ? 0.380 -4.227 15.099 1.00 97.25 164 ALA A CA 1
ATOM 1315 C C . ALA A 1 164 ? 1.720 -4.330 14.357 1.00 97.25 164 ALA A C 1
ATOM 1317 O O . ALA A 1 164 ? 2.667 -3.594 14.652 1.00 97.25 164 ALA A O 1
ATOM 1318 N N . TRP A 1 165 ? 1.785 -5.212 13.368 1.00 97.94 165 TRP A N 1
ATOM 1319 C CA . TRP A 1 165 ? 2.952 -5.440 12.528 1.00 97.94 165 TRP A CA 1
ATOM 1320 C C . TRP A 1 165 ? 2.598 -5.189 11.071 1.00 97.94 165 TRP A C 1
ATOM 1322 O O . TRP A 1 165 ? 1.648 -5.757 10.541 1.00 97.94 165 TRP A O 1
ATOM 1332 N N . THR A 1 166 ? 3.392 -4.340 10.423 1.00 98.19 166 THR A N 1
ATOM 1333 C CA . THR A 1 166 ? 3.250 -4.037 8.998 1.00 98.19 166 THR A CA 1
ATOM 1334 C C . THR A 1 166 ? 3.925 -5.114 8.165 1.00 98.19 166 THR A C 1
ATOM 1336 O O . THR A 1 166 ? 5.114 -5.351 8.355 1.00 98.19 166 THR A O 1
ATOM 1339 N N . PHE A 1 167 ? 3.206 -5.701 7.212 1.00 97.94 167 PHE A N 1
ATOM 1340 C CA . PHE A 1 167 ? 3.736 -6.649 6.234 1.00 97.94 167 PHE A CA 1
ATOM 1341 C C . PHE A 1 167 ? 3.292 -6.279 4.814 1.00 97.94 167 PHE A C 1
ATOM 1343 O O . PHE A 1 167 ? 2.391 -5.463 4.628 1.00 97.94 167 PHE A O 1
ATOM 1350 N N . ILE A 1 168 ? 3.947 -6.848 3.803 1.00 97.69 168 ILE A N 1
ATOM 1351 C CA . ILE A 1 168 ? 3.547 -6.685 2.401 1.00 97.69 168 ILE A CA 1
ATOM 1352 C C . ILE A 1 168 ? 2.539 -7.784 2.060 1.00 97.69 168 ILE A C 1
ATOM 1354 O O . ILE A 1 168 ? 2.774 -8.955 2.353 1.00 97.69 168 ILE A O 1
ATOM 1358 N N . ASP A 1 169 ? 1.430 -7.414 1.426 1.00 97.38 169 ASP A N 1
ATOM 1359 C CA . ASP A 1 169 ? 0.402 -8.354 0.986 1.00 97.38 169 ASP A CA 1
ATOM 1360 C C . ASP A 1 169 ? 1.014 -9.486 0.140 1.00 97.38 169 ASP A C 1
ATOM 1362 O O . ASP A 1 169 ? 1.848 -9.253 -0.738 1.00 97.38 169 ASP A O 1
ATOM 1366 N N . GLY A 1 170 ? 0.619 -10.723 0.435 1.00 96.69 170 GLY A N 1
ATOM 1367 C CA . GLY A 1 170 ? 1.189 -11.925 -0.176 1.00 96.69 170 GLY A CA 1
ATOM 1368 C C . GLY A 1 170 ? 2.439 -12.503 0.505 1.00 96.69 170 GLY A C 1
ATOM 1369 O O . GLY A 1 170 ? 2.928 -13.532 0.042 1.00 96.69 170 GLY A O 1
ATOM 1370 N N . MET A 1 171 ? 2.947 -11.918 1.598 1.00 98.06 171 MET A N 1
ATOM 1371 C CA . MET A 1 171 ? 3.991 -12.574 2.401 1.00 98.06 171 MET A CA 1
ATOM 1372 C C . MET A 1 171 ? 3.470 -13.853 3.072 1.00 98.06 171 MET A C 1
ATOM 1374 O O . MET A 1 171 ? 2.341 -13.918 3.576 1.00 98.06 171 MET A O 1
ATOM 1378 N N . LYS A 1 172 ? 4.328 -14.874 3.123 1.00 98.38 172 LYS A N 1
ATOM 1379 C CA . LYS A 1 172 ? 4.065 -16.125 3.837 1.00 98.38 172 LYS A CA 1
ATOM 1380 C C . LYS A 1 172 ? 4.317 -15.984 5.340 1.00 98.38 172 LYS A C 1
ATOM 1382 O O . LYS A 1 172 ? 5.107 -15.148 5.779 1.00 98.38 172 LYS A O 1
ATOM 1387 N N . ALA A 1 173 ? 3.721 -16.869 6.138 1.00 98.00 173 ALA A N 1
ATOM 1388 C CA . ALA A 1 173 ? 3.847 -16.868 7.597 1.00 98.00 173 ALA A CA 1
ATOM 1389 C C . ALA A 1 173 ? 5.301 -16.809 8.124 1.00 98.00 173 ALA A C 1
ATOM 1391 O O . ALA A 1 173 ? 5.552 -16.020 9.035 1.00 98.00 173 ALA A O 1
ATOM 1392 N N . PRO A 1 174 ? 6.289 -17.549 7.571 1.00 97.81 174 PRO A N 1
ATOM 1393 C CA . PRO A 1 174 ? 7.677 -17.435 8.023 1.00 97.81 174 PRO A CA 1
ATOM 1394 C C . PRO A 1 174 ? 8.290 -16.059 7.744 1.00 97.81 174 PRO A C 1
ATOM 1396 O O . PRO A 1 174 ? 9.064 -15.554 8.552 1.00 97.81 174 PRO A O 1
ATOM 1399 N N . GLU A 1 175 ? 7.952 -15.448 6.607 1.00 98.06 175 GLU A N 1
ATOM 1400 C CA . GLU A 1 175 ? 8.447 -14.122 6.230 1.00 98.06 175 GLU A CA 1
ATOM 1401 C C . GLU A 1 175 ? 7.852 -13.050 7.146 1.00 98.06 175 GLU A C 1
ATOM 1403 O O . GLU A 1 175 ? 8.579 -12.175 7.610 1.00 98.06 175 GLU A O 1
ATOM 1408 N N . ALA A 1 176 ? 6.559 -13.162 7.471 1.00 97.88 176 ALA A N 1
ATOM 1409 C CA . ALA A 1 176 ? 5.905 -12.307 8.457 1.00 97.88 176 ALA A CA 1
ATOM 1410 C C . ALA A 1 176 ? 6.536 -12.462 9.851 1.00 97.88 176 ALA A C 1
ATOM 1412 O O . ALA A 1 176 ? 6.857 -11.466 10.491 1.00 97.88 176 ALA A O 1
ATOM 1413 N N . ALA A 1 177 ? 6.830 -13.691 10.294 1.00 97.50 177 ALA A N 1
ATOM 1414 C CA . ALA A 1 177 ? 7.553 -13.924 11.548 1.00 97.50 177 ALA A CA 1
ATOM 1415 C C . ALA A 1 177 ? 8.943 -13.253 11.551 1.00 97.50 177 ALA A C 1
ATOM 1417 O O . ALA A 1 177 ? 9.391 -12.739 12.577 1.00 97.50 177 ALA A O 1
ATOM 1418 N N . GLY A 1 178 ? 9.600 -13.207 10.387 1.00 97.44 178 GLY A N 1
ATOM 1419 C CA . GLY A 1 178 ? 10.880 -12.531 10.171 1.00 97.44 178 GLY A CA 1
ATOM 1420 C C . GLY A 1 178 ? 10.867 -11.026 10.438 1.00 97.44 178 GLY A C 1
ATOM 1421 O O . GLY A 1 178 ? 11.903 -10.477 10.811 1.00 97.44 178 GLY A O 1
ATOM 1422 N N . ILE A 1 179 ? 9.705 -10.374 10.308 1.00 97.75 179 ILE A N 1
ATOM 1423 C CA . ILE A 1 179 ? 9.514 -8.949 10.626 1.00 97.75 179 ILE A CA 1
ATOM 1424 C C . ILE A 1 179 ? 9.696 -8.705 12.129 1.00 97.75 179 ILE A C 1
ATOM 1426 O O . ILE A 1 179 ? 10.216 -7.663 12.525 1.00 97.75 179 ILE A O 1
ATOM 1430 N N . ILE A 1 180 ? 9.315 -9.680 12.963 1.00 96.00 180 ILE A N 1
ATOM 1431 C CA . ILE A 1 180 ? 9.536 -9.640 14.413 1.00 96.00 180 ILE A CA 1
ATOM 1432 C C . ILE A 1 180 ? 11.014 -9.886 14.716 1.00 96.00 180 ILE A C 1
ATOM 1434 O O . ILE A 1 180 ? 11.644 -9.105 15.429 1.00 96.00 180 ILE A O 1
ATOM 1438 N N . HIS A 1 181 ? 11.569 -10.976 14.179 1.00 95.31 181 HIS A N 1
ATOM 1439 C CA . HIS A 1 181 ? 12.984 -11.300 14.325 1.00 95.31 181 HIS A CA 1
ATOM 1440 C C . HIS A 1 181 ? 13.463 -12.290 13.256 1.00 95.31 181 HIS A C 1
ATOM 1442 O O . HIS A 1 181 ? 12.786 -13.271 12.948 1.00 95.31 181 HIS A O 1
ATOM 1448 N N . SER A 1 182 ? 14.694 -12.119 12.762 1.00 95.94 182 SER A N 1
ATOM 1449 C CA . SER A 1 182 ? 15.263 -12.996 11.720 1.00 95.94 182 SER A CA 1
ATOM 1450 C C . SER A 1 182 ? 15.405 -14.471 12.140 1.00 95.94 182 SER A C 1
ATOM 1452 O O . SER A 1 182 ? 15.403 -15.363 11.287 1.00 95.94 182 SER A O 1
ATOM 1454 N N . ASP A 1 183 ? 15.525 -14.753 13.442 1.00 96.38 183 ASP A N 1
ATOM 1455 C CA . ASP A 1 183 ? 15.550 -16.130 13.961 1.00 96.38 183 ASP A CA 1
ATOM 1456 C C . ASP A 1 183 ? 14.179 -16.799 13.873 1.00 96.38 183 ASP A C 1
ATOM 1458 O O . ASP A 1 183 ? 14.113 -17.993 13.604 1.00 96.38 183 ASP A O 1
ATOM 1462 N N . PHE A 1 184 ? 13.077 -16.052 14.010 1.00 95.88 184 PHE A N 1
ATOM 1463 C CA . PHE A 1 184 ? 11.734 -16.633 13.926 1.00 95.88 184 PHE A CA 1
ATOM 1464 C C . PHE A 1 184 ? 11.451 -17.134 12.515 1.00 95.88 184 PHE A C 1
ATOM 1466 O O . PHE A 1 184 ? 10.830 -18.177 12.352 1.00 95.88 184 PHE A O 1
ATOM 1473 N N . GLN A 1 185 ? 11.953 -16.432 11.496 1.00 96.62 185 GLN A N 1
ATOM 1474 C CA . GLN A 1 185 ? 11.849 -16.877 10.109 1.00 96.62 185 GLN A CA 1
ATOM 1475 C C . GLN A 1 185 ? 12.635 -18.170 9.862 1.00 96.62 185 GLN A C 1
ATOM 1477 O O . GLN A 1 185 ? 12.115 -19.097 9.239 1.00 96.62 185 GLN A O 1
ATOM 1482 N N . ARG A 1 186 ? 13.878 -18.255 10.359 1.00 95.88 186 ARG A N 1
ATOM 1483 C CA . ARG A 1 186 ? 14.742 -19.441 10.196 1.00 95.88 186 ARG A CA 1
ATOM 1484 C C . ARG A 1 186 ? 14.231 -20.641 10.993 1.00 95.88 186 ARG A C 1
ATOM 1486 O O . ARG A 1 186 ? 14.202 -21.755 10.476 1.00 95.88 186 ARG A O 1
ATOM 1493 N N . GLY A 1 187 ? 13.808 -20.394 12.227 1.00 96.50 187 GLY A N 1
ATOM 1494 C CA . GLY A 1 187 ? 13.301 -21.381 13.171 1.00 96.50 187 GLY A CA 1
ATOM 1495 C C . GLY A 1 187 ? 11.806 -21.668 13.050 1.00 96.50 187 GLY A C 1
ATOM 1496 O O . GLY A 1 187 ? 11.288 -22.418 13.874 1.00 96.50 187 G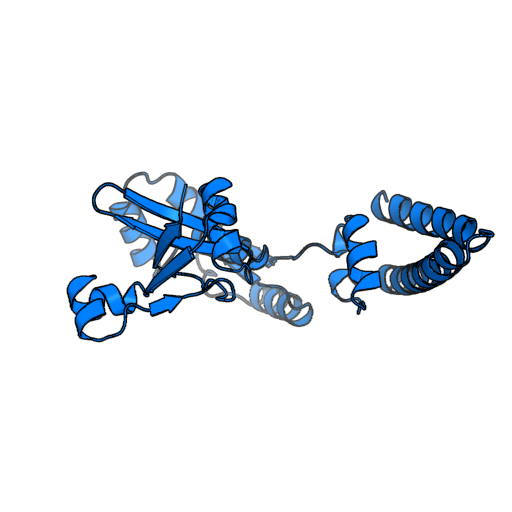LY A O 1
ATOM 1497 N N . PHE A 1 188 ? 11.096 -21.084 12.075 1.00 97.75 188 PHE A N 1
ATOM 1498 C CA . PHE A 1 188 ? 9.640 -21.202 11.954 1.00 97.75 188 PHE A CA 1
ATOM 1499 C C . PHE A 1 188 ? 9.193 -22.668 11.896 1.00 97.75 188 PHE A C 1
ATOM 1501 O O . PHE A 1 188 ? 9.616 -23.434 11.021 1.00 97.75 188 PHE A O 1
ATOM 1508 N N . ILE A 1 189 ? 8.260 -23.027 12.779 1.00 97.12 189 ILE A N 1
ATOM 1509 C CA . ILE A 1 189 ? 7.599 -24.335 12.801 1.00 97.12 189 ILE A CA 1
ATOM 1510 C C . ILE A 1 189 ? 6.183 -24.207 12.233 1.00 97.12 189 ILE A C 1
ATOM 1512 O O . ILE A 1 189 ? 5.845 -24.886 11.264 1.00 97.12 189 ILE A O 1
ATOM 1516 N N . LYS A 1 190 ? 5.356 -23.360 12.853 1.00 97.50 190 LYS A N 1
ATOM 1517 C CA . LYS A 1 190 ? 3.941 -23.141 12.513 1.00 97.50 190 LYS A CA 1
ATOM 1518 C C . LYS A 1 190 ? 3.440 -21.826 13.107 1.00 97.50 190 LYS A C 1
ATOM 1520 O O . LYS A 1 190 ? 4.074 -21.277 14.006 1.00 97.50 190 LYS A O 1
ATOM 1525 N N . ALA A 1 191 ? 2.281 -21.365 12.662 1.00 97.44 191 ALA A N 1
ATOM 1526 C CA . ALA A 1 191 ? 1.588 -20.207 13.212 1.00 97.44 191 ALA A CA 1
ATOM 1527 C C . ALA A 1 191 ? 0.203 -20.614 13.729 1.00 97.44 191 ALA A C 1
ATOM 1529 O O . ALA A 1 191 ? -0.509 -21.356 13.060 1.00 97.44 191 ALA A O 1
ATOM 1530 N N . GLU A 1 192 ? -0.181 -20.150 14.916 1.00 96.25 192 GLU A N 1
ATOM 1531 C CA . GLU A 1 192 ? -1.582 -20.185 15.348 1.00 96.25 192 GLU A CA 1
ATOM 1532 C C . GLU A 1 192 ? -2.235 -18.893 14.864 1.00 96.25 192 GLU A C 1
ATOM 1534 O O . GLU A 1 192 ? -1.740 -17.817 15.191 1.00 96.25 192 GLU A O 1
ATOM 1539 N N . VAL A 1 193 ? -3.289 -18.997 14.057 1.00 96.81 193 VAL A N 1
ATOM 1540 C CA . VAL A 1 193 ? -3.915 -17.853 13.384 1.00 96.81 193 VAL A CA 1
ATOM 1541 C C . VAL A 1 193 ? -5.410 -17.828 13.670 1.00 96.81 193 VAL A C 1
ATOM 1543 O O . VAL A 1 193 ? -6.090 -18.854 13.581 1.00 96.81 193 VAL A O 1
ATOM 1546 N N . TYR A 1 194 ? -5.922 -16.648 14.002 1.00 95.94 194 TYR A N 1
ATOM 1547 C CA . TYR A 1 194 ? -7.342 -16.388 14.218 1.00 95.94 194 TYR A CA 1
ATOM 1548 C C . TYR A 1 194 ? -7.686 -14.932 13.891 1.00 95.94 194 TYR A C 1
ATOM 1550 O O . TYR A 1 194 ? -6.800 -14.087 13.787 1.00 95.94 194 TYR A O 1
ATOM 1558 N N . SER A 1 195 ? -8.973 -14.642 13.703 1.00 94.31 195 SER A N 1
ATOM 1559 C CA . SER A 1 195 ? -9.453 -13.286 13.425 1.00 94.31 195 SER A CA 1
ATOM 1560 C C . SER A 1 195 ? -9.899 -12.572 14.704 1.00 94.31 195 SER A C 1
ATOM 1562 O O . SER A 1 195 ? -10.210 -13.211 15.714 1.00 94.31 195 SER A O 1
ATOM 1564 N N . PHE A 1 196 ? -9.947 -11.238 14.664 1.00 91.06 196 PHE A N 1
ATOM 1565 C CA . PHE A 1 196 ? -10.542 -10.444 15.742 1.00 91.06 196 PHE A CA 1
ATOM 1566 C C . PHE A 1 196 ? -12.034 -10.755 15.922 1.00 91.06 196 PHE A C 1
ATOM 1568 O O . PHE A 1 196 ? -12.489 -10.913 17.052 1.00 91.06 196 PHE A O 1
ATOM 1575 N N . ASP A 1 197 ? -12.774 -10.916 14.825 1.00 91.81 197 ASP A N 1
ATOM 1576 C CA . ASP A 1 197 ? -14.208 -11.215 14.870 1.00 91.81 197 ASP A CA 1
ATOM 1577 C C . ASP A 1 197 ? -14.479 -12.554 15.567 1.00 91.81 197 ASP A C 1
ATOM 1579 O O . ASP A 1 197 ? -15.299 -12.611 16.485 1.00 91.81 197 ASP A O 1
ATOM 1583 N N . ASP A 1 198 ? -13.724 -13.606 15.221 1.00 92.88 198 ASP A N 1
ATOM 1584 C CA . ASP A 1 198 ? -13.831 -14.894 15.912 1.00 92.88 198 ASP A CA 1
ATOM 1585 C C . ASP A 1 198 ? -13.446 -14.745 17.401 1.00 92.88 198 ASP A C 1
ATOM 1587 O O . ASP A 1 198 ? -14.066 -15.355 18.273 1.00 92.88 198 ASP A O 1
ATOM 1591 N N . LEU A 1 199 ? -12.422 -13.945 17.729 1.00 91.44 199 LEU A N 1
ATOM 1592 C CA . LEU A 1 199 ? -11.994 -13.746 19.119 1.00 91.44 199 LEU A CA 1
ATOM 1593 C C . LEU A 1 199 ? -13.122 -13.160 19.981 1.00 91.44 199 LEU A C 1
ATOM 1595 O O . LEU A 1 199 ? -13.297 -13.587 21.125 1.00 91.44 199 LEU A O 1
ATOM 1599 N N . ILE A 1 200 ? -13.881 -12.207 19.433 1.00 92.62 200 ILE A N 1
ATOM 1600 C CA . ILE A 1 200 ? -15.040 -11.602 20.097 1.00 92.62 200 ILE A CA 1
ATOM 1601 C C . ILE A 1 200 ? -16.212 -12.588 20.157 1.00 92.62 200 ILE A C 1
ATOM 1603 O O . ILE A 1 200 ? -16.779 -12.785 21.232 1.00 92.62 200 ILE A O 1
ATOM 1607 N N . GLU A 1 201 ? -16.549 -13.238 19.039 1.00 94.56 201 GLU A N 1
ATOM 1608 C CA . GLU A 1 201 ? -17.665 -14.190 18.946 1.00 94.56 201 GLU A CA 1
ATOM 1609 C C . GLU A 1 201 ? -17.513 -15.347 19.944 1.00 94.56 201 GLU A C 1
ATOM 1611 O O . GLU A 1 201 ? -18.467 -15.722 20.630 1.00 94.56 201 GLU A O 1
ATOM 1616 N N . PHE A 1 202 ? -16.298 -15.883 20.073 1.00 92.50 202 PHE A N 1
ATOM 1617 C CA . PHE A 1 202 ? -16.005 -17.046 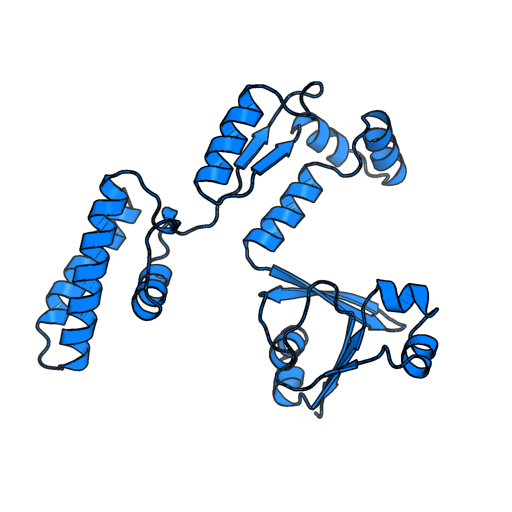20.910 1.00 92.50 202 PHE A CA 1
ATOM 1618 C C . PHE A 1 202 ? -15.393 -16.692 22.268 1.00 92.50 202 PHE A C 1
ATOM 1620 O O . PHE A 1 202 ? -14.877 -17.573 22.952 1.00 92.50 202 PHE A O 1
ATOM 1627 N N . GLN A 1 203 ? -15.493 -15.424 22.684 1.00 91.31 203 GLN A N 1
ATOM 1628 C CA . GLN A 1 203 ? -15.121 -14.948 24.022 1.00 91.31 203 GLN A CA 1
ATOM 1629 C C . GLN A 1 203 ? -13.685 -15.324 24.431 1.00 91.31 203 GLN A C 1
ATOM 1631 O O . GLN A 1 203 ? -13.413 -15.705 25.570 1.00 91.31 203 GLN A O 1
ATOM 1636 N N . GLY A 1 204 ? -12.748 -15.204 23.491 1.00 88.50 204 GLY A N 1
ATOM 1637 C CA . GLY A 1 204 ? -11.326 -15.426 23.729 1.00 88.50 204 GLY A CA 1
ATOM 1638 C C . GLY A 1 204 ? -10.757 -16.716 23.132 1.00 88.50 204 GLY A C 1
ATOM 1639 O O . GLY A 1 204 ? -11.438 -17.548 22.533 1.00 88.50 204 GLY A O 1
ATOM 1640 N N . VAL A 1 205 ? -9.445 -16.891 23.316 1.00 88.00 205 VAL A N 1
ATOM 1641 C CA . VAL A 1 205 ? -8.660 -17.968 22.682 1.00 88.00 205 VAL A CA 1
ATOM 1642 C C . VAL A 1 205 ? -9.108 -19.366 23.115 1.00 88.00 205 VAL A C 1
ATOM 1644 O O . VAL A 1 205 ? -9.028 -20.316 22.335 1.00 88.00 205 VAL A O 1
ATOM 1647 N N . HIS A 1 206 ? -9.614 -19.509 24.342 1.00 89.56 206 HIS A N 1
ATOM 1648 C CA . HIS A 1 206 ? -10.130 -20.790 24.815 1.00 89.56 206 HIS A CA 1
ATOM 1649 C C . HIS A 1 206 ? -11.352 -21.237 24.002 1.00 89.56 206 HIS A C 1
ATOM 1651 O O . HIS A 1 206 ? -11.342 -22.339 23.451 1.00 89.56 206 HIS A O 1
ATOM 1657 N N . GLY A 1 207 ? -12.342 -20.355 23.829 1.00 91.44 207 GLY A N 1
ATOM 1658 C CA . GLY A 1 207 ? -13.527 -20.656 23.027 1.00 91.44 207 GLY A CA 1
ATOM 1659 C C . GLY A 1 207 ? -13.194 -20.875 21.550 1.00 91.44 207 GLY A C 1
ATOM 1660 O O . GLY A 1 207 ? -13.748 -21.782 20.929 1.00 91.44 207 GLY A O 1
ATOM 1661 N N . LEU A 1 208 ? -12.208 -20.152 20.999 1.00 92.44 208 LEU A N 1
ATOM 1662 C CA . LEU A 1 208 ? -11.694 -20.416 19.646 1.00 92.44 208 LEU A CA 1
ATOM 1663 C C . LEU A 1 208 ? -11.198 -21.852 19.478 1.00 92.44 208 LEU A C 1
ATOM 1665 O O . LEU A 1 208 ? -11.458 -22.490 18.454 1.00 92.44 208 LEU A O 1
ATOM 1669 N N . LYS A 1 209 ? -10.468 -22.361 20.472 1.00 89.75 209 LYS A N 1
ATOM 1670 C CA . LYS A 1 209 ? -9.912 -23.713 20.442 1.00 89.75 209 LYS A CA 1
ATOM 1671 C C . LYS A 1 209 ? -11.012 -24.768 20.519 1.00 89.75 209 LYS A C 1
ATOM 1673 O O . LYS A 1 209 ? -10.979 -25.723 19.748 1.00 89.75 209 LYS A O 1
ATOM 1678 N N . GLU A 1 210 ? -11.997 -24.581 21.394 1.00 91.50 210 GLU A N 1
ATOM 1679 C CA . GLU A 1 210 ? -13.142 -25.493 21.521 1.00 91.50 210 GLU A CA 1
ATOM 1680 C C . GLU A 1 210 ? -14.003 -25.536 20.254 1.00 91.50 210 GLU A C 1
ATOM 1682 O O . GLU A 1 210 ? -14.526 -26.588 19.886 1.00 91.50 210 GLU A O 1
ATOM 1687 N N . LYS A 1 211 ? -14.128 -24.401 19.562 1.00 91.81 211 LYS A N 1
ATOM 1688 C CA . LYS A 1 211 ? -14.902 -24.274 18.321 1.00 91.81 211 LYS A CA 1
ATOM 1689 C C . LYS A 1 211 ? -14.096 -24.560 17.055 1.00 91.81 211 LYS A C 1
ATOM 1691 O O . LYS A 1 211 ? -14.636 -24.444 15.959 1.00 91.81 211 LYS A O 1
ATOM 1696 N N . GLY A 1 212 ? -12.821 -24.937 17.185 1.00 89.56 212 GLY A N 1
ATOM 1697 C CA . GLY A 1 212 ? -11.953 -25.255 16.048 1.00 89.56 212 GLY A CA 1
ATOM 1698 C C . GLY A 1 212 ? -11.661 -24.062 15.131 1.00 89.56 212 GLY A C 1
ATOM 1699 O O . GLY A 1 212 ? -11.346 -24.252 13.959 1.00 89.56 212 GLY A O 1
ATOM 1700 N N . ARG A 1 213 ? -11.785 -22.832 15.644 1.00 91.25 213 ARG A N 1
ATOM 1701 C CA . ARG A 1 213 ? -11.511 -21.584 14.914 1.00 91.25 213 ARG A CA 1
ATOM 1702 C C . ARG A 1 213 ? -10.059 -21.131 15.013 1.00 91.25 213 ARG A C 1
ATOM 1704 O O . ARG A 1 213 ? -9.611 -20.343 14.188 1.00 91.25 213 ARG A O 1
ATOM 1711 N N . LEU A 1 214 ? -9.312 -21.666 15.978 1.00 93.00 214 LEU A N 1
ATOM 1712 C CA . LEU A 1 214 ? -7.865 -21.490 16.060 1.00 93.00 214 LEU A CA 1
ATOM 1713 C C . LEU A 1 214 ? -7.175 -22.355 14.993 1.00 93.00 214 LEU A C 1
ATOM 1715 O O . LEU A 1 214 ? -7.062 -23.573 15.155 1.00 93.00 214 LEU A O 1
ATOM 1719 N N . ARG A 1 215 ? -6.713 -21.736 13.903 1.00 95.00 215 ARG A N 1
ATOM 1720 C CA . ARG A 1 215 ? -6.063 -22.448 12.794 1.00 95.00 215 ARG A CA 1
ATOM 1721 C C . ARG A 1 215 ? -4.581 -22.656 13.078 1.00 95.00 215 ARG A C 1
ATOM 1723 O O . ARG A 1 215 ? -3.915 -21.766 13.598 1.00 95.00 215 ARG A O 1
ATOM 1730 N N . LEU A 1 216 ? -4.063 -23.829 12.717 1.00 96.50 216 LEU A N 1
ATOM 1731 C CA . LEU A 1 216 ? -2.630 -24.115 12.723 1.00 96.50 216 LEU A CA 1
ATOM 1732 C C . LEU A 1 216 ? -2.113 -24.073 11.292 1.00 96.50 216 LEU A C 1
ATOM 1734 O O . LEU A 1 216 ? -2.368 -24.983 10.507 1.00 96.50 216 LEU A O 1
ATOM 1738 N N . GLU A 1 217 ? -1.374 -23.021 10.983 1.00 97.75 217 GLU A N 1
ATOM 1739 C CA . GLU A 1 217 ? -0.927 -22.700 9.639 1.00 97.75 217 GLU A CA 1
ATOM 1740 C C . GLU A 1 217 ? 0.558 -23.019 9.440 1.00 97.75 217 GLU A C 1
ATOM 1742 O O . GLU A 1 217 ? 1.403 -22.825 10.324 1.00 97.75 217 GLU A O 1
ATOM 1747 N N . GLY A 1 218 ? 0.870 -23.556 8.260 1.00 96.94 218 GLY A N 1
ATOM 1748 C CA . GLY A 1 218 ? 2.213 -23.980 7.872 1.00 96.94 218 GLY A CA 1
ATOM 1749 C C . GLY A 1 218 ? 3.026 -22.889 7.173 1.00 96.94 218 GLY A C 1
ATOM 1750 O O . GLY A 1 218 ? 2.646 -21.722 7.113 1.00 96.94 218 GLY A O 1
ATOM 1751 N N . LYS A 1 219 ? 4.163 -23.290 6.594 1.00 97.00 219 LYS A N 1
ATOM 1752 C CA . LYS A 1 219 ? 5.096 -22.377 5.908 1.00 97.00 219 LYS A CA 1
ATOM 1753 C C . LYS A 1 219 ? 4.513 -21.710 4.662 1.00 97.00 219 LYS A C 1
ATOM 1755 O O . LYS A 1 219 ? 4.991 -20.649 4.283 1.00 97.00 219 LYS A O 1
ATOM 1760 N N . ASP A 1 220 ? 3.515 -22.326 4.035 1.00 97.50 220 ASP A N 1
ATOM 1761 C CA . ASP A 1 220 ? 2.892 -21.829 2.804 1.00 97.50 220 ASP A CA 1
ATOM 1762 C C . ASP A 1 220 ? 1.670 -20.938 3.042 1.00 97.50 220 ASP A C 1
ATOM 1764 O O . ASP A 1 220 ? 1.109 -20.417 2.080 1.00 97.50 220 ASP A O 1
ATOM 1768 N N . TYR A 1 221 ? 1.268 -20.734 4.301 1.00 98.12 221 TYR A N 1
ATOM 1769 C CA . TYR A 1 221 ? 0.156 -19.846 4.617 1.00 98.12 221 TYR A CA 1
ATOM 1770 C C . TYR A 1 221 ? 0.488 -18.406 4.244 1.00 98.12 221 TYR A C 1
ATOM 1772 O O . TYR A 1 221 ? 1.510 -17.869 4.674 1.00 98.12 221 TYR A O 1
ATOM 1780 N N . LEU A 1 222 ? -0.398 -17.791 3.465 1.00 98.06 222 LEU A N 1
ATOM 1781 C CA . LEU A 1 222 ? -0.353 -16.375 3.126 1.00 98.06 222 LEU A CA 1
ATOM 1782 C C . LEU A 1 222 ? -1.069 -15.591 4.219 1.00 98.06 222 LEU A C 1
ATOM 1784 O O . LEU A 1 222 ? -2.274 -15.771 4.413 1.00 98.06 222 LEU A O 1
ATOM 1788 N N . VAL A 1 223 ? -0.324 -14.726 4.905 1.00 97.75 223 VAL A N 1
ATOM 1789 C CA . VAL A 1 223 ? -0.867 -13.902 5.988 1.00 97.75 223 VAL A CA 1
ATOM 1790 C C . VAL A 1 223 ? -1.930 -12.958 5.437 1.00 97.75 223 VAL A C 1
ATOM 1792 O O . VAL A 1 223 ? -1.776 -12.395 4.351 1.00 97.75 223 VAL A O 1
ATOM 1795 N N . ARG A 1 224 ? -3.031 -12.810 6.175 1.00 96.94 224 ARG A N 1
ATOM 1796 C CA . ARG A 1 224 ? -4.148 -11.937 5.817 1.00 96.94 224 ARG A CA 1
ATOM 1797 C C . ARG A 1 224 ? -4.159 -10.691 6.687 1.00 96.94 224 ARG A C 1
ATOM 1799 O O . ARG A 1 224 ? -3.662 -10.683 7.810 1.00 96.94 224 ARG A O 1
ATOM 1806 N N . ASP A 1 225 ? -4.716 -9.622 6.132 1.00 97.31 225 ASP A N 1
ATOM 1807 C CA . ASP A 1 225 ? -4.919 -8.381 6.874 1.00 97.31 225 ASP A CA 1
ATOM 1808 C C . ASP A 1 225 ? -5.843 -8.630 8.069 1.00 97.31 225 ASP A C 1
ATOM 1810 O O . ASP A 1 225 ? -6.879 -9.281 7.932 1.00 97.31 225 ASP A O 1
ATOM 1814 N N . GLY A 1 226 ? -5.453 -8.133 9.237 1.00 96.38 226 GLY A N 1
ATOM 1815 C CA . GLY A 1 226 ? -6.173 -8.324 10.491 1.00 96.38 226 GLY A CA 1
ATOM 1816 C C . GLY A 1 226 ? -5.942 -9.669 11.185 1.00 96.38 226 GLY A C 1
ATOM 1817 O O . GLY A 1 226 ? -6.500 -9.867 12.265 1.00 96.38 226 GLY A O 1
ATOM 1818 N N . ASP A 1 227 ? -5.128 -10.575 10.628 1.00 97.38 227 ASP A N 1
ATOM 1819 C CA . ASP A 1 227 ? -4.800 -11.836 11.301 1.00 97.38 227 ASP A CA 1
ATOM 1820 C C . ASP A 1 227 ? -4.172 -11.562 12.674 1.00 97.38 227 ASP A C 1
ATOM 1822 O O . ASP A 1 227 ? -3.254 -10.751 12.806 1.00 97.38 227 ASP A O 1
ATOM 1826 N N . ILE A 1 228 ? -4.622 -12.284 13.697 1.00 97.31 228 ILE A N 1
ATOM 1827 C CA . ILE A 1 228 ? -3.954 -12.360 14.992 1.00 97.31 228 ILE A CA 1
ATOM 1828 C C . ILE A 1 228 ? -3.143 -13.651 15.002 1.00 97.31 228 ILE A C 1
ATOM 1830 O O . ILE A 1 228 ? -3.688 -14.738 14.796 1.00 97.31 228 ILE A O 1
ATOM 1834 N N . ILE A 1 229 ? -1.831 -13.523 15.201 1.00 97.31 229 ILE A N 1
ATOM 1835 C CA . ILE A 1 2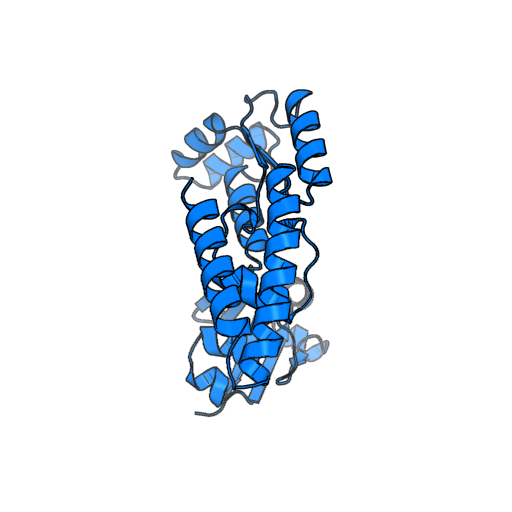29 ? -0.878 -14.605 14.971 1.00 97.31 229 ILE A CA 1
ATOM 1836 C C . ILE A 1 229 ? -0.000 -14.844 16.193 1.00 97.31 229 ILE A C 1
ATOM 1838 O O . ILE A 1 229 ? 0.634 -13.931 16.722 1.00 97.31 229 ILE A O 1
ATOM 1842 N N . LEU A 1 230 ? 0.117 -16.115 16.573 1.00 95.94 230 LEU A N 1
ATOM 1843 C CA . LEU A 1 230 ? 1.145 -16.603 17.481 1.00 95.94 230 LEU A CA 1
ATOM 1844 C C . LEU A 1 230 ? 2.107 -17.531 16.734 1.00 95.94 230 LEU A C 1
ATOM 1846 O O . LEU A 1 230 ? 1.786 -18.679 16.417 1.00 95.94 230 LEU A O 1
ATOM 1850 N N . PHE A 1 231 ? 3.317 -17.042 16.473 1.00 96.31 231 PHE A N 1
ATOM 1851 C CA . PHE A 1 231 ? 4.361 -17.819 15.811 1.00 96.31 231 PHE A CA 1
ATOM 1852 C C . PHE A 1 231 ? 4.997 -18.833 16.768 1.00 96.31 231 PHE A C 1
ATOM 1854 O O . PHE A 1 231 ? 5.416 -18.492 17.872 1.00 96.31 231 PHE A O 1
ATOM 1861 N N . LYS A 1 232 ? 5.109 -20.090 16.329 1.00 95.56 232 LYS A N 1
ATOM 1862 C CA . LYS A 1 232 ? 5.884 -21.140 16.999 1.00 95.56 232 LYS A CA 1
ATOM 1863 C C . LYS A 1 232 ? 7.181 -21.348 16.227 1.00 95.56 232 LYS A C 1
ATOM 1865 O O . LYS A 1 232 ? 7.151 -21.650 15.032 1.00 95.56 232 LYS A O 1
ATOM 1870 N N . PHE A 1 233 ? 8.306 -21.225 16.913 1.00 92.50 233 PHE A N 1
ATOM 1871 C CA . PHE A 1 233 ? 9.639 -21.365 16.339 1.00 92.50 233 PHE A CA 1
ATOM 1872 C C . PHE A 1 233 ? 10.542 -22.139 17.300 1.00 92.50 233 PHE A C 1
ATOM 1874 O O . PHE A 1 233 ? 10.268 -22.205 18.498 1.00 92.50 233 PHE A O 1
ATOM 1881 N N . ASN A 1 234 ? 11.596 -22.742 16.758 1.00 90.44 234 ASN A N 1
ATOM 1882 C CA . ASN A 1 234 ? 12.692 -23.291 17.546 1.00 90.44 234 ASN A CA 1
ATOM 1883 C C . ASN A 1 234 ? 13.892 -22.346 17.461 1.00 90.44 234 ASN A C 1
ATOM 1885 O O . ASN A 1 234 ? 14.181 -21.842 16.373 1.00 90.44 234 ASN A O 1
ATOM 1889 N N . VAL A 1 235 ? 14.559 -22.122 18.591 1.00 64.00 235 VAL A N 1
ATOM 1890 C CA . VAL A 1 235 ? 15.798 -21.333 18.682 1.00 64.00 235 VAL A CA 1
ATOM 1891 C C . VAL A 1 235 ? 16.991 -22.274 18.692 1.00 64.00 235 VAL A C 1
ATOM 1893 O O . VAL A 1 235 ? 16.905 -23.307 19.393 1.00 64.00 235 VAL A O 1
#

pLDDT: mean 92.86, std 5.98, range [51.28, 98.38]

Organism: NCBI:txid1432657

Secondary structure (DSSP, 8-state):
-HHHHHHHHHHHHHHHHTT-SSHHHHHHHHHHHHHHHHHHHHHHTT--GGGS---HHHHHHHHHT--GGGS--EEEEE--GGGTT--HHHHHHHHHHHHTT-EEEEE-HHHHHHHHH---HHHHHHHHHHTT-SS-HHHHHHHHHHHHTTEEEEEEE-SS-EEEEEEETT-BHHHHHHHH-HHHHHTEEEEEEE-HHHHHHTTSHHHHHHTT-SEEE-TTPBP-TT-EEEEEE--

Radius of gyration: 24.23 Å; chains: 1; bounding box: 52×49×58 Å

Foldseek 3Di:
DVLVVLLVVLLVVLVVQLPDPPPVSVVLSVVQNVLSVVLVVCVVVVQQSCPDDDDPSNVVVVVVSVHPSNAADEAEAADDLVQQVHDPVLVVVCVVQVVSVHHYFYAHVVLVVVLVVDPDPVVSCVVCVVSVHRDHRVVVVVVSVCVSVQKAWEWEDDPVDIDIFIDHFQDWPLVSLCSVPVQLSVFFDWKFKAAPVVCVVQVHDVSCVVVVRGDTGGRNDGDDHRIHIDTDGDD